Protein AF-0000000070183738 (afdb_homodimer)

Structure (mmCIF, N/CA/C/O backbone):
data_AF-0000000070183738-model_v1
#
loop_
_entity.id
_entity.type
_entity.pdbx_description
1 polymer 'Metal-dependent hydrolase'
#
loop_
_atom_site.group_PDB
_atom_site.id
_atom_site.type_symbol
_atom_site.label_atom_id
_atom_site.label_alt_id
_atom_site.label_comp_id
_atom_site.label_asym_id
_atom_site.label_entity_id
_atom_site.label_seq_id
_atom_site.pdbx_PDB_ins_code
_atom_site.Cartn_x
_atom_site.Cartn_y
_atom_site.Cartn_z
_atom_site.occupancy
_atom_site.B_iso_or_equiv
_atom_site.auth_seq_id
_atom_site.auth_comp_id
_atom_site.auth_asym_id
_atom_site.auth_atom_id
_atom_site.pdbx_PDB_model_num
ATOM 1 N N . MET A 1 1 ? -9.742 9.117 -1.213 1 68.38 1 MET A N 1
ATOM 2 C CA . MET A 1 1 ? -10.594 9.281 -2.387 1 68.38 1 MET A CA 1
ATOM 3 C C . MET A 1 1 ? -12.055 9.031 -2.039 1 68.38 1 MET A C 1
ATOM 5 O O . MET A 1 1 ? -12.359 8.328 -1.074 1 68.38 1 MET A O 1
ATOM 9 N N . TYR A 1 2 ? -12.898 9.648 -3.012 1 71.88 2 TYR A N 1
ATOM 10 C CA . TYR A 1 2 ? -14.328 9.492 -2.779 1 71.88 2 TYR A CA 1
ATOM 11 C C . TYR A 1 2 ? -14.781 8.07 -3.111 1 71.88 2 TYR A C 1
ATOM 13 O O . TYR A 1 2 ? -14.266 7.445 -4.035 1 71.88 2 TYR A O 1
ATOM 21 N N . SER A 1 3 ? -15.734 7.602 -2.408 1 74 3 SER A N 1
ATOM 22 C CA . SER A 1 3 ? -16.266 6.25 -2.545 1 74 3 SER A CA 1
ATOM 23 C C . SER A 1 3 ? -16.766 5.992 -3.965 1 74 3 SER A C 1
ATOM 25 O O . SER A 1 3 ? -16.562 4.91 -4.516 1 74 3 SER A O 1
ATOM 27 N N . LYS A 1 4 ? -17.344 6.953 -4.562 1 74.5 4 LYS A N 1
ATOM 28 C CA . LYS A 1 4 ? -17.844 6.793 -5.922 1 74.5 4 LYS A CA 1
ATOM 29 C C . LYS A 1 4 ? -16.719 6.469 -6.895 1 74.5 4 LYS A C 1
ATOM 31 O O . LYS A 1 4 ? -16.875 5.629 -7.785 1 74.5 4 LYS A O 1
ATOM 36 N N . ALA A 1 5 ? -15.734 7.156 -6.734 1 80.88 5 ALA A N 1
ATOM 37 C CA . ALA A 1 5 ? -14.578 6.91 -7.594 1 80.88 5 ALA A CA 1
ATOM 38 C C . ALA A 1 5 ? -14.016 5.508 -7.379 1 80.88 5 ALA A C 1
ATOM 40 O O . ALA A 1 5 ? -13.68 4.812 -8.336 1 80.88 5 ALA A O 1
ATOM 41 N N . HIS A 1 6 ? -14.023 5.141 -6.164 1 84 6 HIS A N 1
ATOM 42 C CA . HIS A 1 6 ? -13.586 3.781 -5.859 1 84 6 HIS A CA 1
ATOM 43 C C . HIS A 1 6 ? -14.523 2.754 -6.488 1 84 6 HIS A C 1
ATOM 45 O O . HIS A 1 6 ? -14.07 1.753 -7.043 1 84 6 HIS A O 1
ATOM 51 N N . GLY A 1 7 ? -15.82 3.023 -6.355 1 88.12 7 GLY A N 1
ATOM 52 C CA . GLY A 1 7 ? -16.781 2.129 -6.973 1 88.12 7 GLY A CA 1
ATOM 53 C C . GLY A 1 7 ? -16.625 2.031 -8.477 1 88.12 7 GLY A C 1
ATOM 54 O O . GLY A 1 7 ? -16.656 0.935 -9.039 1 88.12 7 GLY A O 1
ATOM 55 N N . ALA A 1 8 ? -16.453 3.125 -9.094 1 91.81 8 ALA A N 1
ATOM 56 C CA . ALA A 1 8 ? -16.312 3.174 -10.547 1 91.81 8 ALA A CA 1
ATOM 57 C C . ALA A 1 8 ? -15.055 2.457 -11 1 91.81 8 ALA A C 1
ATOM 59 O O . ALA A 1 8 ? -15.078 1.696 -11.969 1 91.81 8 ALA A O 1
ATOM 60 N N . ILE A 1 9 ? -13.961 2.672 -10.352 1 94.81 9 ILE A N 1
ATOM 61 C CA . ILE A 1 9 ? -12.68 2.059 -10.695 1 94.81 9 ILE A CA 1
ATOM 62 C C . ILE A 1 9 ? -12.773 0.545 -10.516 1 94.81 9 ILE A C 1
ATOM 64 O O . ILE A 1 9 ? -12.328 -0.216 -11.383 1 94.81 9 ILE A O 1
ATOM 68 N N . SER A 1 10 ? -13.359 0.123 -9.43 1 96.44 10 SER A N 1
ATOM 69 C CA . SER A 1 10 ? -13.492 -1.306 -9.164 1 96.44 10 SER A CA 1
ATOM 70 C C . SER A 1 10 ? -14.453 -1.97 -10.141 1 96.44 10 SER A C 1
ATOM 72 O O . SER A 1 10 ? -14.234 -3.113 -10.555 1 96.44 10 SER A O 1
ATOM 74 N N . PHE A 1 11 ? -15.516 -1.282 -10.477 1 96.5 11 PHE A N 1
ATOM 75 C CA . PHE A 1 11 ? -16.438 -1.785 -11.492 1 96.5 11 PHE A CA 1
ATOM 76 C C . PHE A 1 11 ? -15.711 -1.988 -12.82 1 96.5 11 PHE A C 1
ATOM 78 O O . PHE A 1 11 ? -15.789 -3.064 -13.414 1 96.5 11 PHE A O 1
ATOM 85 N N . ALA A 1 12 ? -15.039 -0.97 -13.273 1 97.94 12 ALA A N 1
ATOM 86 C CA . ALA A 1 12 ? -14.297 -1.038 -14.523 1 97.94 12 ALA A CA 1
ATOM 87 C C . ALA A 1 12 ? -13.281 -2.172 -14.5 1 97.94 12 ALA A C 1
ATOM 89 O O . ALA A 1 12 ? -13.109 -2.889 -15.492 1 97.94 12 ALA A O 1
ATOM 90 N N . LEU A 1 13 ? -12.609 -2.344 -13.398 1 98.12 13 LEU A N 1
ATOM 91 C CA . LEU A 1 13 ? -11.641 -3.426 -13.258 1 98.12 13 LEU A CA 1
ATOM 92 C C . LEU A 1 13 ? -12.32 -4.785 -13.352 1 98.12 13 LEU A C 1
ATOM 94 O O . LEU A 1 13 ? -11.812 -5.691 -14.016 1 98.12 13 LEU A O 1
ATOM 98 N N . GLY A 1 14 ? -13.469 -4.906 -12.68 1 98 14 GLY A N 1
ATOM 99 C CA . GLY A 1 14 ? -14.227 -6.145 -12.797 1 98 14 GLY A CA 1
ATOM 100 C C . GLY A 1 14 ? -14.578 -6.496 -14.227 1 98 14 GLY A C 1
ATOM 101 O O . GLY A 1 14 ? -14.406 -7.637 -14.656 1 98 14 GLY A O 1
ATOM 102 N N . VAL A 1 15 ? -15.016 -5.516 -14.914 1 98.19 15 VAL A N 1
ATOM 103 C CA . VAL A 1 15 ? -15.367 -5.699 -16.312 1 98.19 15 VAL A CA 1
ATOM 104 C C . VAL A 1 15 ? -14.133 -6.113 -17.109 1 98.19 15 VAL A C 1
ATOM 106 O O . VAL A 1 15 ? -14.195 -7.043 -17.922 1 98.19 15 VAL A O 1
ATOM 109 N N . ALA A 1 16 ? -13.047 -5.441 -16.891 1 98.31 16 ALA A N 1
ATOM 110 C CA . ALA A 1 16 ? -11.812 -5.742 -17.609 1 98.31 16 ALA A CA 1
ATOM 111 C C . ALA A 1 16 ? -11.352 -7.172 -17.328 1 98.31 16 ALA A C 1
ATOM 113 O O . ALA A 1 16 ? -10.859 -7.859 -18.219 1 98.31 16 ALA A O 1
ATOM 114 N N . LEU A 1 17 ? -11.477 -7.566 -16.109 1 98.06 17 LEU A N 1
ATOM 115 C CA . LEU A 1 17 ? -11.07 -8.914 -15.727 1 98.06 17 LEU A CA 1
ATOM 116 C C . LEU A 1 17 ? -11.938 -9.961 -16.422 1 98.06 17 LEU A C 1
ATOM 118 O O . LEU A 1 17 ? -11.43 -10.969 -16.922 1 98.06 17 LEU A O 1
ATOM 122 N N . VAL A 1 18 ? -13.219 -9.695 -16.469 1 97.94 18 VAL A N 1
ATOM 123 C CA . VAL A 1 18 ? -14.125 -10.594 -17.172 1 97.94 18 VAL A CA 1
ATOM 124 C C . VAL A 1 18 ? -13.758 -10.648 -18.656 1 97.94 18 VAL A C 1
ATOM 126 O O . VAL A 1 18 ? -13.711 -11.727 -19.25 1 97.94 18 VAL A O 1
ATOM 129 N N . ALA A 1 19 ? -13.5 -9.5 -19.219 1 97.94 19 ALA A N 1
ATOM 130 C CA . ALA A 1 19 ? -13.109 -9.43 -20.625 1 97.94 19 ALA A CA 1
ATOM 131 C C . ALA A 1 19 ? -11.82 -10.203 -20.875 1 97.94 19 ALA A C 1
ATOM 133 O O . ALA A 1 19 ? -11.625 -10.758 -21.953 1 97.94 19 ALA A O 1
ATOM 134 N N . ALA A 1 20 ? -10.977 -10.234 -19.922 1 96.94 20 ALA A N 1
ATOM 135 C CA . ALA A 1 20 ? -9.703 -10.938 -20.031 1 96.94 20 ALA A CA 1
ATOM 136 C C . ALA A 1 20 ? -9.883 -12.438 -19.781 1 96.94 20 ALA A C 1
ATOM 138 O O . ALA A 1 20 ? -8.914 -13.195 -19.797 1 96.94 20 ALA A O 1
ATOM 139 N N . GLY A 1 21 ? -11.094 -12.859 -19.406 1 96.44 21 GLY A N 1
ATOM 140 C CA . GLY A 1 21 ? -11.383 -14.281 -19.297 1 96.44 21 GLY A CA 1
ATOM 141 C C . GLY A 1 21 ? -11.414 -14.773 -17.859 1 96.44 21 GLY A C 1
ATOM 142 O O . GLY A 1 21 ? -11.523 -15.977 -17.609 1 96.44 21 GLY A O 1
ATOM 143 N N . VAL A 1 22 ? -11.25 -13.805 -16.938 1 95.12 22 VAL A N 1
ATOM 144 C CA . VAL A 1 22 ? -11.289 -14.203 -15.523 1 95.12 22 VAL A CA 1
ATOM 145 C C . VAL A 1 22 ? -12.734 -14.469 -15.109 1 95.12 22 VAL A C 1
ATOM 147 O O . VAL A 1 22 ? -13.617 -13.617 -15.305 1 95.12 22 VAL A O 1
ATOM 150 N N . THR A 1 23 ? -12.977 -15.664 -14.617 1 92.88 23 THR A N 1
ATOM 151 C CA . THR A 1 23 ? -14.305 -16 -14.125 1 92.88 23 THR A CA 1
ATOM 152 C C . THR A 1 23 ? -14.227 -16.703 -12.773 1 92.88 23 THR A C 1
ATOM 154 O O . THR A 1 23 ? -13.289 -17.453 -12.508 1 92.88 23 THR A O 1
ATOM 157 N N . VAL A 1 24 ? -15.133 -16.203 -11.867 1 92.5 24 VAL A N 1
ATOM 158 C CA . VAL A 1 24 ? -15.406 -16.797 -10.562 1 92.5 24 VAL A CA 1
ATOM 159 C C . VAL A 1 24 ? -16.891 -17.109 -10.445 1 92.5 24 VAL A C 1
ATOM 161 O O . VAL A 1 24 ? -17.719 -16.203 -10.367 1 92.5 24 VAL A O 1
ATOM 164 N N . VAL A 1 25 ? -17.344 -18.469 -10.508 1 91.25 25 VAL A N 1
ATOM 165 C CA . VAL A 1 25 ? -18.75 -18.891 -10.453 1 91.25 25 VAL A CA 1
ATOM 166 C C . VAL A 1 25 ? -19.484 -18.391 -11.695 1 91.25 25 VAL A C 1
ATOM 168 O O . VAL A 1 25 ? -19.984 -19.203 -12.484 1 91.25 25 VAL A O 1
ATOM 171 N N . HIS A 1 26 ? -19.562 -17.031 -11.875 1 94.81 26 HIS A N 1
ATOM 172 C CA . HIS A 1 26 ? -20.203 -16.344 -12.984 1 94.81 26 HIS A CA 1
ATOM 173 C C . HIS A 1 26 ? -19.531 -15 -13.266 1 94.81 26 HIS A C 1
ATOM 175 O O . HIS A 1 26 ? -19.031 -14.344 -12.344 1 94.81 26 HIS A O 1
ATOM 181 N N . PRO A 1 27 ? -19.531 -14.516 -14.539 1 95.56 27 PRO A N 1
ATOM 182 C CA . PRO A 1 27 ? -18.938 -13.219 -14.852 1 95.56 27 PRO A CA 1
ATOM 183 C C . PRO A 1 27 ? -19.547 -12.07 -14.055 1 95.56 27 PRO A C 1
ATOM 185 O O . PRO A 1 27 ? -18.844 -11.156 -13.617 1 95.56 27 PRO A O 1
ATOM 188 N N . ALA A 1 28 ? -20.812 -12.062 -13.938 1 96.75 28 ALA A N 1
ATOM 189 C CA . ALA A 1 28 ? -21.469 -11.008 -13.18 1 96.75 28 ALA A CA 1
ATOM 190 C C . ALA A 1 28 ? -21 -10.984 -11.734 1 96.75 28 ALA A C 1
ATOM 192 O O . ALA A 1 28 ? -20.969 -9.922 -11.102 1 96.75 28 ALA A O 1
ATOM 193 N N . PHE A 1 29 ? -20.688 -12.141 -11.188 1 97.81 29 PHE A N 1
ATOM 194 C CA . PHE A 1 29 ? -20.172 -12.227 -9.82 1 97.81 29 PHE A CA 1
ATOM 195 C C . PHE A 1 29 ? -18.844 -11.492 -9.688 1 97.81 29 PHE A C 1
ATOM 197 O O . PHE A 1 29 ? -18.609 -10.789 -8.703 1 97.81 29 PHE A O 1
ATOM 204 N N . VAL A 1 30 ? -17.953 -11.594 -10.656 1 98.25 30 VAL A N 1
ATOM 205 C CA . VAL A 1 30 ? -16.641 -10.953 -10.633 1 98.25 30 VAL A CA 1
ATOM 206 C C . VAL A 1 30 ? -16.812 -9.438 -10.555 1 98.25 30 VAL A C 1
ATOM 208 O O . VAL A 1 30 ? -16.188 -8.781 -9.719 1 98.25 30 VAL A O 1
ATOM 211 N N . VAL A 1 31 ? -17.672 -8.906 -11.367 1 98.25 31 VAL A N 1
ATOM 212 C CA . VAL A 1 31 ? -17.891 -7.465 -11.422 1 98.25 31 VAL A CA 1
ATOM 213 C C . VAL A 1 31 ? -18.516 -6.992 -10.109 1 98.25 31 VAL A C 1
ATOM 215 O O . VAL A 1 31 ? -18.062 -6.008 -9.516 1 98.25 31 VAL A O 1
ATOM 218 N N . GLY A 1 32 ? -19.578 -7.719 -9.695 1 98.12 32 GLY A N 1
ATOM 219 C CA . GLY A 1 32 ? -20.219 -7.359 -8.445 1 98.12 32 GLY A CA 1
ATOM 220 C C . GLY A 1 32 ? -19.281 -7.445 -7.25 1 98.12 32 GLY A C 1
ATOM 221 O O . GLY A 1 32 ? -19.266 -6.551 -6.402 1 98.12 32 GLY A O 1
ATOM 222 N N . TYR A 1 33 ? -18.531 -8.508 -7.133 1 98.06 33 TYR A N 1
ATOM 223 C CA . TYR A 1 33 ? -17.594 -8.727 -6.043 1 98.06 33 TYR A CA 1
ATOM 224 C C . TYR A 1 33 ? -16.5 -7.656 -6.031 1 98.06 33 TYR A C 1
ATOM 226 O O . TYR A 1 33 ? -16.219 -7.059 -4.988 1 98.06 33 TYR A O 1
ATOM 234 N N . ALA A 1 34 ? -15.898 -7.395 -7.164 1 98.38 34 ALA A N 1
ATOM 235 C CA . ALA A 1 34 ? -14.867 -6.359 -7.262 1 98.38 34 ALA A CA 1
ATOM 236 C C . ALA A 1 34 ? -15.414 -5.004 -6.828 1 98.38 34 ALA A C 1
ATOM 238 O O . ALA A 1 34 ? -14.766 -4.281 -6.066 1 98.38 34 ALA A O 1
ATOM 239 N N . THR A 1 35 ? -16.594 -4.68 -7.316 1 97.19 35 THR A N 1
ATOM 240 C CA . THR A 1 35 ? -17.203 -3.395 -6.992 1 97.19 35 THR A CA 1
ATOM 241 C C . THR A 1 35 ? -17.469 -3.287 -5.496 1 97.19 35 THR A C 1
ATOM 243 O O . THR A 1 35 ? -17.109 -2.291 -4.863 1 97.19 35 THR A O 1
ATOM 246 N N . ALA A 1 36 ? -18.109 -4.297 -4.953 1 96.75 36 ALA A N 1
ATOM 247 C CA . ALA A 1 36 ? -18.422 -4.297 -3.525 1 96.75 36 ALA A CA 1
ATOM 248 C C . ALA A 1 36 ? -17.156 -4.199 -2.682 1 96.75 36 ALA A C 1
ATOM 250 O O . ALA A 1 36 ? -17.078 -3.398 -1.749 1 96.75 36 ALA A O 1
ATOM 251 N N . LEU A 1 37 ? -16.203 -4.992 -2.998 1 97.38 37 LEU A N 1
ATOM 252 C CA . LEU A 1 37 ? -14.938 -5.004 -2.271 1 97.38 37 LEU A CA 1
ATOM 253 C C . LEU A 1 37 ? -14.266 -3.633 -2.318 1 97.38 37 LEU A C 1
ATOM 255 O O . LEU A 1 37 ? -13.781 -3.137 -1.3 1 97.38 37 LEU A O 1
ATOM 259 N N . GLY A 1 38 ? -14.273 -3.012 -3.494 1 95.56 38 GLY A N 1
ATOM 260 C CA . GLY A 1 38 ? -13.648 -1.711 -3.68 1 95.56 38 GLY A CA 1
ATOM 261 C C . GLY A 1 38 ? -14.297 -0.614 -2.857 1 95.56 38 GLY A C 1
ATOM 262 O O . GLY A 1 38 ? -13.656 0.383 -2.523 1 95.56 38 GLY A O 1
ATOM 263 N N . VAL A 1 39 ? -15.508 -0.794 -2.51 1 92.88 39 VAL A N 1
ATOM 264 C CA . VAL A 1 39 ? -16.219 0.215 -1.733 1 92.88 39 VAL A CA 1
ATOM 265 C C . VAL A 1 39 ? -16.203 -0.166 -0.255 1 92.88 39 VAL A C 1
ATOM 267 O O . VAL A 1 39 ? -15.953 0.677 0.607 1 92.88 39 VAL A O 1
ATOM 270 N N . LEU A 1 40 ? -16.422 -1.415 0.035 1 94.12 40 LEU A N 1
ATOM 271 C CA . LEU A 1 40 ? -16.656 -1.866 1.402 1 94.12 40 LEU A CA 1
ATOM 272 C C . LEU A 1 40 ? -15.375 -1.825 2.221 1 94.12 40 LEU A C 1
ATOM 274 O O . LEU A 1 40 ? -15.414 -1.792 3.451 1 94.12 40 LEU A O 1
ATOM 278 N N . ILE A 1 41 ? -14.25 -1.851 1.562 1 95.81 41 ILE A N 1
ATOM 279 C CA . ILE A 1 41 ? -13 -1.765 2.314 1 95.81 41 ILE A CA 1
ATOM 280 C C . ILE A 1 41 ? -12.922 -0.417 3.027 1 95.81 41 ILE A C 1
ATOM 282 O O . ILE A 1 41 ? -12.281 -0.299 4.074 1 95.81 41 ILE A O 1
ATOM 286 N N . ASP A 1 42 ? -13.586 0.555 2.58 1 93.88 42 ASP A N 1
ATOM 287 C CA . ASP A 1 42 ? -13.531 1.903 3.137 1 93.88 42 ASP A CA 1
ATOM 288 C C . ASP A 1 42 ? -14.352 2 4.422 1 93.88 42 ASP A C 1
ATOM 290 O O . ASP A 1 42 ? -14.305 3.018 5.117 1 93.88 42 ASP A O 1
ATOM 294 N N . LEU A 1 43 ? -14.984 0.956 4.77 1 93.12 43 LEU A N 1
ATOM 295 C CA . LEU A 1 43 ? -15.719 0.98 6.027 1 93.12 43 LEU A CA 1
ATOM 296 C C . LEU A 1 43 ? -14.773 1.095 7.215 1 93.12 43 LEU A C 1
ATOM 298 O O . LEU A 1 43 ? -15.188 1.457 8.32 1 93.12 43 LEU A O 1
ATOM 302 N N . ASP A 1 44 ? -13.562 0.779 7.012 1 94.19 44 ASP A N 1
ATOM 303 C CA . ASP A 1 44 ? -12.57 0.899 8.078 1 94.19 44 ASP A CA 1
ATOM 304 C C . ASP A 1 44 ? -12.383 2.357 8.492 1 94.19 44 ASP A C 1
ATOM 306 O O . ASP A 1 44 ? -11.906 2.639 9.594 1 94.19 44 ASP A O 1
ATOM 310 N N . HIS A 1 45 ? -12.727 3.211 7.629 1 93.5 45 HIS A N 1
ATOM 311 C CA . HIS A 1 45 ? -12.633 4.633 7.945 1 93.5 45 HIS A CA 1
ATOM 312 C C . HIS A 1 45 ? -13.414 4.965 9.211 1 93.5 45 HIS A C 1
ATOM 314 O O . HIS A 1 45 ? -12.938 5.734 10.055 1 93.5 45 HIS A O 1
ATOM 320 N N . PHE A 1 46 ? -14.523 4.414 9.312 1 93.81 46 PHE A N 1
ATOM 321 C CA . PHE A 1 46 ? -15.375 4.695 10.461 1 93.81 46 PHE A CA 1
ATOM 322 C C . PHE A 1 46 ? -14.742 4.168 11.75 1 93.81 46 PHE A C 1
ATOM 324 O O . PHE A 1 46 ? -14.891 4.773 12.812 1 93.81 46 PHE A O 1
ATOM 331 N N . LEU A 1 47 ? -14.086 3.08 11.664 1 95 47 LEU A N 1
ATOM 332 C CA . LEU A 1 47 ? -13.398 2.531 12.836 1 95 47 LEU A CA 1
ATOM 333 C C . LEU A 1 47 ? -12.258 3.445 13.273 1 95 47 LEU A C 1
ATOM 335 O O . LEU A 1 47 ? -12.062 3.668 14.469 1 95 47 LEU A O 1
ATOM 339 N N . TRP A 1 48 ? -11.531 3.932 12.344 1 94.38 48 TRP A N 1
ATOM 340 C CA . TRP A 1 48 ? -10.461 4.867 12.664 1 94.38 48 TRP A CA 1
ATOM 341 C C . TRP A 1 48 ? -11.023 6.148 13.273 1 94.38 48 TRP A C 1
ATOM 343 O O . TRP A 1 48 ? -10.477 6.684 14.234 1 94.38 48 TRP A O 1
ATOM 353 N N . ALA A 1 49 ? -12.086 6.637 12.672 1 93.88 49 ALA A N 1
ATOM 354 C CA . ALA A 1 49 ? -12.703 7.848 13.195 1 93.88 49 ALA A CA 1
ATOM 355 C C . ALA A 1 49 ? -13.133 7.652 14.648 1 93.88 49 ALA A C 1
ATOM 357 O O . ALA A 1 49 ? -12.898 8.523 15.492 1 93.88 49 ALA A O 1
ATOM 358 N N . ARG A 1 50 ? -13.773 6.547 14.938 1 95.25 50 ARG A N 1
ATOM 359 C CA . ARG A 1 50 ? -14.164 6.223 16.297 1 95.25 50 ARG A CA 1
ATOM 360 C C . ARG A 1 50 ? -12.953 6.176 17.219 1 95.25 50 ARG A C 1
ATOM 362 O O . ARG A 1 50 ? -12.992 6.699 18.344 1 95.25 50 ARG A O 1
ATOM 369 N N . TYR A 1 51 ? -11.992 5.559 16.781 1 94.5 51 TYR A N 1
ATOM 370 C CA . TYR A 1 51 ? -10.766 5.414 17.562 1 94.5 51 TYR A CA 1
ATOM 371 C C . TYR A 1 51 ? -10.156 6.773 17.891 1 94.5 51 TYR A C 1
ATOM 373 O O . TYR A 1 51 ? -9.727 7.023 19.016 1 94.5 51 TYR A O 1
ATOM 381 N N . ASN A 1 52 ? -10.172 7.66 16.969 1 93.88 52 ASN A N 1
ATOM 382 C CA . ASN A 1 52 ? -9.5 8.953 17.109 1 93.88 52 ASN A CA 1
ATOM 383 C C . ASN A 1 52 ? -10.359 9.945 17.891 1 93.88 52 ASN A C 1
ATOM 385 O O . ASN A 1 52 ? -9.828 10.82 18.578 1 93.88 52 ASN A O 1
ATOM 389 N N . THR A 1 53 ? -11.625 9.828 17.766 1 93.38 53 THR A N 1
ATOM 390 C CA . THR A 1 53 ? -12.477 10.875 18.328 1 93.38 53 THR A CA 1
ATOM 391 C C . THR A 1 53 ? -13.18 10.375 19.594 1 93.38 53 THR A C 1
ATOM 393 O O . THR A 1 53 ? -13.703 11.172 20.375 1 93.38 53 THR A O 1
ATOM 396 N N . GLY A 1 54 ? -13.32 9.117 19.703 1 94.44 54 GLY A N 1
ATOM 397 C CA . GLY A 1 54 ? -14 8.547 20.844 1 94.44 54 GLY A CA 1
ATOM 398 C C . GLY A 1 54 ? -15.492 8.367 20.641 1 94.44 54 GLY A C 1
ATOM 399 O O . GLY A 1 54 ? -16.203 7.977 21.562 1 94.44 54 GLY A O 1
ATOM 400 N N . ASP A 1 55 ? -15.93 8.797 19.422 1 93.56 55 ASP A N 1
ATOM 401 C CA . ASP A 1 55 ? -17.375 8.648 19.219 1 93.56 55 ASP A CA 1
ATOM 402 C C . ASP A 1 55 ? -17.688 8.203 17.797 1 93.56 55 ASP A C 1
ATOM 404 O O . ASP A 1 55 ? -16.781 8.133 16.953 1 93.56 55 ASP A O 1
ATOM 408 N N . TRP A 1 56 ? -18.969 7.805 17.594 1 94.25 56 TRP A N 1
ATOM 409 C CA . TRP A 1 56 ? -19.438 7.266 16.312 1 94.25 56 TRP A CA 1
ATOM 410 C C . TRP A 1 56 ? -20.141 8.336 15.492 1 94.25 56 TRP A C 1
ATOM 412 O O . TRP A 1 56 ? -21.062 8.039 14.727 1 94.25 56 TRP A O 1
ATOM 422 N N . ALA A 1 57 ? -19.812 9.586 15.594 1 92.19 57 ALA A N 1
ATOM 423 C CA . ALA A 1 57 ? -20.516 10.695 14.945 1 92.19 57 ALA A CA 1
ATOM 424 C C . ALA A 1 57 ? -20.469 10.555 13.43 1 92.19 57 ALA A C 1
ATOM 426 O O . ALA A 1 57 ? -21.484 10.766 12.75 1 92.19 57 ALA A O 1
ATOM 427 N N . ALA A 1 58 ? -19.375 10.203 12.883 1 90.62 58 ALA A N 1
ATOM 428 C CA . ALA A 1 58 ? -19.25 10.039 11.438 1 90.62 58 ALA A CA 1
ATOM 429 C C . ALA A 1 58 ? -20.188 8.969 10.914 1 90.62 58 ALA A C 1
ATOM 431 O O . ALA A 1 58 ? -20.891 9.18 9.914 1 90.62 58 ALA A O 1
ATOM 432 N N . LEU A 1 59 ? -20.172 7.82 11.555 1 91.44 59 LEU A N 1
ATOM 433 C CA . LEU A 1 59 ? -21.047 6.73 11.141 1 91.44 59 LEU A CA 1
ATOM 434 C C . LEU A 1 59 ? -22.516 7.129 11.266 1 91.44 59 LEU A C 1
ATOM 436 O O . LEU A 1 59 ? -23.328 6.855 10.375 1 91.44 59 LEU A O 1
ATOM 440 N N . ARG A 1 60 ? -22.797 7.719 12.352 1 92.94 60 ARG A N 1
ATOM 441 C CA . ARG A 1 60 ? -24.172 8.172 12.562 1 92.94 60 ARG A CA 1
ATOM 442 C C . ARG A 1 60 ? -24.594 9.156 11.469 1 92.94 60 ARG A C 1
ATOM 444 O O . ARG A 1 60 ? -25.719 9.078 10.953 1 92.94 60 ARG A O 1
ATOM 451 N N . TYR A 1 61 ? -23.766 9.984 11.172 1 90.81 61 TYR A N 1
ATOM 452 C CA . TYR A 1 61 ? -24.047 10.969 10.125 1 90.81 61 TYR A CA 1
ATOM 453 C C . TYR A 1 61 ? -24.375 10.281 8.805 1 90.81 61 TYR A C 1
ATOM 455 O O . TYR A 1 61 ? -25.359 10.625 8.148 1 90.81 61 TYR A O 1
ATOM 463 N N . VAL A 1 62 ? -23.609 9.32 8.391 1 89.88 62 VAL A N 1
ATOM 464 C CA . VAL A 1 62 ? -23.781 8.648 7.105 1 89.88 62 VAL A CA 1
ATOM 465 C C . VAL A 1 62 ? -25.062 7.805 7.137 1 89.88 62 VAL A C 1
ATOM 467 O O . VAL A 1 62 ? -25.766 7.699 6.133 1 89.88 62 VAL A O 1
ATOM 470 N N . LEU A 1 63 ? -25.328 7.242 8.266 1 91.81 63 LEU A N 1
ATOM 471 C CA . LEU A 1 63 ? -26.547 6.441 8.383 1 91.81 63 LEU A CA 1
ATOM 472 C C . LEU A 1 63 ? -27.797 7.316 8.25 1 91.81 63 LEU A C 1
ATOM 474 O O . LEU A 1 63 ? -28.812 6.871 7.734 1 91.81 63 LEU A O 1
ATOM 478 N N . THR A 1 64 ? -27.688 8.57 8.703 1 91.94 64 THR A N 1
ATOM 479 C CA . THR A 1 64 ? -28.812 9.5 8.625 1 91.94 64 THR A CA 1
ATOM 480 C C . THR A 1 64 ? -28.828 10.211 7.277 1 91.94 64 THR A C 1
ATOM 482 O O . THR A 1 64 ? -29.875 10.68 6.824 1 91.94 64 THR A O 1
ATOM 485 N N . ASN A 1 65 ? -27.75 10.281 6.68 1 89.44 65 ASN A N 1
ATOM 486 C CA . ASN A 1 65 ? -27.578 10.93 5.383 1 89.44 65 ASN A CA 1
ATOM 487 C C . ASN A 1 65 ? -26.75 10.07 4.434 1 89.44 65 ASN A C 1
ATOM 489 O O . ASN A 1 65 ? -25.641 10.453 4.043 1 89.44 65 ASN A O 1
ATOM 493 N N . PRO A 1 66 ? -27.25 8.992 3.928 1 84.19 66 PRO A N 1
ATOM 49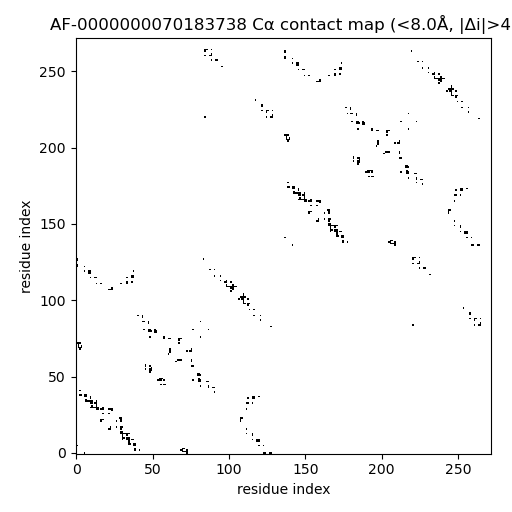4 C CA . PRO A 1 66 ? -26.453 8 3.195 1 84.19 66 PRO A CA 1
ATOM 495 C C . PRO A 1 66 ? -25.891 8.547 1.891 1 84.19 66 PRO A C 1
ATOM 497 O O . PRO A 1 66 ? -24.859 8.062 1.408 1 84.19 66 PRO A O 1
ATOM 500 N N . ILE A 1 67 ? -26.469 9.57 1.319 1 82.94 67 ILE A N 1
ATOM 501 C CA . ILE A 1 67 ? -25.984 10.148 0.071 1 82.94 67 ILE A CA 1
ATOM 502 C C . ILE A 1 67 ? -24.625 10.797 0.296 1 82.94 67 ILE A C 1
ATOM 504 O O . ILE A 1 67 ? -23.828 10.93 -0.638 1 82.94 67 ILE A O 1
ATOM 508 N N . ALA A 1 68 ? -24.328 11.148 1.468 1 81.69 68 ALA A N 1
ATOM 509 C CA . ALA A 1 68 ? -23.047 11.766 1.808 1 81.69 68 ALA A CA 1
ATOM 510 C C . ALA A 1 68 ? -21.891 10.82 1.503 1 81.69 68 ALA A C 1
ATOM 512 O O . ALA A 1 68 ? -20.781 11.266 1.169 1 81.69 68 ALA A O 1
ATOM 513 N N . ALA A 1 69 ? -22.141 9.586 1.62 1 78.75 69 ALA A N 1
ATOM 514 C CA . ALA A 1 69 ? -21.094 8.594 1.402 1 7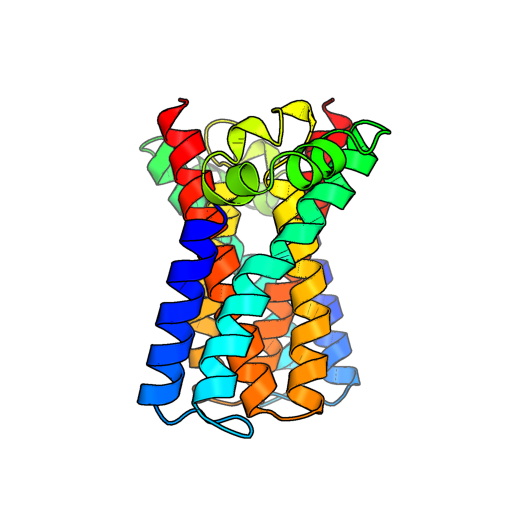8.75 69 ALA A CA 1
ATOM 515 C C . ALA A 1 69 ? -20.625 8.594 -0.048 1 78.75 69 ALA A C 1
ATOM 517 O O . ALA A 1 69 ? -19.5 8.203 -0.342 1 78.75 69 ALA A O 1
ATOM 518 N N . VAL A 1 70 ? -21.438 9.078 -0.91 1 77 70 VAL A N 1
ATOM 519 C CA . VAL A 1 70 ? -21.094 9.016 -2.326 1 77 70 VAL A CA 1
ATOM 520 C C . VAL A 1 70 ? -20.781 10.414 -2.846 1 77 70 VAL A C 1
ATOM 522 O O . VAL A 1 70 ? -20.203 10.57 -3.924 1 77 70 VAL A O 1
ATOM 525 N N . THR A 1 71 ? -21.109 11.453 -2.158 1 69.94 71 THR A N 1
ATOM 526 C CA . THR A 1 71 ? -21 12.789 -2.738 1 69.94 71 THR A CA 1
ATOM 527 C C . THR A 1 71 ? -19.953 13.617 -2.004 1 69.94 71 THR A C 1
ATOM 529 O O . THR A 1 71 ? -19.297 14.477 -2.602 1 69.94 71 THR A O 1
ATOM 532 N N . HIS A 1 72 ? -19.859 13.461 -0.78 1 62.69 72 HIS A N 1
ATOM 533 C CA . HIS A 1 72 ? -19.062 14.406 -0.009 1 62.69 72 HIS A CA 1
ATOM 534 C C . HIS A 1 72 ? -18.312 13.703 1.126 1 62.69 72 HIS A C 1
ATOM 536 O O . HIS A 1 72 ? -18.688 13.844 2.293 1 62.69 72 HIS A O 1
ATOM 542 N N . GLN A 1 73 ? -17.188 13.18 0.848 1 63.16 73 GLN A N 1
ATOM 543 C CA . GLN A 1 73 ? -16.5 12.484 1.93 1 63.16 73 GLN A CA 1
ATOM 544 C C . GLN A 1 73 ? -15.875 13.477 2.914 1 63.16 73 GLN A C 1
ATOM 546 O O . GLN A 1 73 ? -15.75 13.18 4.105 1 63.16 73 GLN A O 1
ATOM 551 N N . ASP A 1 74 ? -15.602 14.648 2.4 1 68.44 74 ASP A N 1
ATOM 552 C CA . ASP A 1 74 ? -15.008 15.664 3.264 1 68.44 74 ASP A CA 1
ATOM 553 C C . ASP A 1 74 ? -16 16.125 4.332 1 68.44 74 ASP A C 1
ATOM 555 O O . ASP A 1 74 ? -15.602 16.641 5.371 1 68.44 74 ASP A O 1
ATOM 5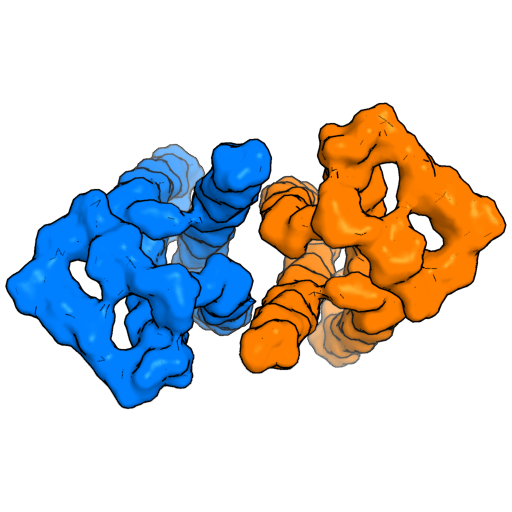59 N N . SER A 1 75 ? -17.219 15.789 4.008 1 68.5 75 SER A N 1
ATOM 560 C CA . SER A 1 75 ? -18.234 16.172 4.984 1 68.5 75 SER A CA 1
ATOM 561 C C . SER A 1 75 ? -18.406 15.094 6.055 1 68.5 75 SER A C 1
ATOM 563 O O . SER A 1 75 ? -18.984 15.352 7.113 1 68.5 75 SER A O 1
ATOM 565 N N . ILE A 1 76 ? -17.891 14.055 5.809 1 78.31 76 ILE A N 1
ATOM 566 C CA . ILE A 1 76 ? -18.047 12.938 6.73 1 78.31 76 ILE A CA 1
ATOM 567 C C . ILE A 1 76 ? -16.922 12.945 7.762 1 78.31 76 ILE A C 1
ATOM 569 O O . ILE A 1 76 ? -17.172 12.781 8.961 1 78.31 76 ILE A O 1
ATOM 573 N N . PHE A 1 77 ? -15.773 13.25 7.242 1 81.31 77 PHE A N 1
ATOM 574 C CA . PHE A 1 77 ? -14.602 13.172 8.102 1 81.31 77 PHE A CA 1
ATOM 575 C C . PHE A 1 77 ? -13.891 14.516 8.18 1 81.31 77 PHE A C 1
ATOM 577 O O . PHE A 1 77 ? -13.523 15.094 7.156 1 81.31 77 PHE A O 1
ATOM 584 N N . ARG A 1 78 ? -13.727 15.023 9.367 1 76.38 78 ARG A N 1
ATOM 585 C CA . ARG A 1 78 ? -12.883 16.203 9.594 1 76.38 78 ARG A CA 1
ATOM 586 C C . ARG A 1 78 ? -11.406 15.812 9.602 1 76.38 78 ARG A C 1
ATOM 588 O O . ARG A 1 78 ? -11.062 14.633 9.641 1 76.38 78 ARG A O 1
ATOM 595 N N . GLU A 1 79 ? -10.555 16.781 9.523 1 70.19 79 GLU A N 1
ATOM 596 C CA . GLU A 1 79 ? -9.109 16.578 9.414 1 70.19 79 GLU A CA 1
ATOM 597 C C . GLU A 1 79 ? -8.586 15.719 10.555 1 70.19 79 GLU A C 1
ATOM 599 O O . GLU A 1 79 ? -7.75 14.836 10.336 1 70.19 79 GLU A O 1
ATOM 604 N N . ASP A 1 80 ? -9.211 15.836 11.68 1 76 80 ASP A N 1
ATOM 605 C CA . ASP A 1 80 ? -8.695 15.125 12.852 1 76 80 ASP A CA 1
ATOM 606 C C . ASP A 1 80 ? -9.352 13.758 13 1 76 80 ASP A C 1
ATOM 608 O O . ASP A 1 80 ? -8.914 12.938 13.812 1 76 80 ASP A O 1
ATOM 612 N N . ASP A 1 81 ? -10.242 13.5 12.164 1 84.38 81 ASP A N 1
ATOM 613 C CA . ASP A 1 81 ? -11.008 12.266 12.328 1 84.38 81 ASP A CA 1
ATOM 614 C C . ASP A 1 81 ? -10.273 11.078 11.719 1 84.38 81 ASP A C 1
ATOM 616 O O . ASP A 1 81 ? -10.367 9.953 12.227 1 84.38 81 ASP A O 1
ATOM 620 N N . LEU A 1 82 ? -9.578 11.383 10.633 1 88.75 82 LEU A N 1
ATOM 621 C CA . LEU A 1 82 ? -9.031 10.281 9.836 1 88.75 82 LEU A CA 1
ATOM 622 C C . LEU A 1 82 ? -7.781 10.727 9.086 1 88.75 82 LEU A C 1
ATOM 624 O O . LEU A 1 82 ? -7.816 11.695 8.328 1 88.75 82 LEU A O 1
ATOM 628 N N . GLU A 1 83 ? -6.711 10.031 9.344 1 91.25 83 GLU A N 1
ATOM 629 C CA . GLU A 1 83 ? -5.465 10.328 8.641 1 91.25 83 GLU A CA 1
ATOM 630 C C . GLU A 1 83 ? -5.293 9.43 7.414 1 91.25 83 GLU A C 1
ATOM 632 O O . GLU A 1 83 ? -5.691 8.266 7.43 1 91.25 83 GLU A O 1
ATOM 637 N N . HIS A 1 84 ? -4.676 10.047 6.379 1 93.38 84 HIS A N 1
ATOM 638 C CA . HIS A 1 84 ? -4.402 9.289 5.164 1 93.38 84 HIS A CA 1
ATOM 639 C C . HIS A 1 84 ? -3.635 8.008 5.473 1 93.38 84 HIS A C 1
ATOM 641 O O . HIS A 1 84 ? -3.996 6.934 4.992 1 93.38 84 HIS A O 1
ATOM 647 N N . LEU A 1 85 ? -2.66 8.117 6.266 1 95.31 85 LEU A N 1
ATOM 648 C CA . LEU A 1 85 ? -1.774 6.992 6.555 1 95.31 85 LEU A CA 1
ATOM 649 C C . LEU A 1 85 ? -2.5 5.922 7.363 1 95.31 85 LEU A C 1
ATOM 651 O O . LEU A 1 85 ? -2.211 4.73 7.227 1 95.31 85 LEU A O 1
ATOM 655 N N . GLU A 1 86 ? -3.406 6.332 8.156 1 95.75 86 GLU A N 1
ATOM 656 C CA . GLU A 1 86 ? -4.176 5.375 8.953 1 95.75 86 GLU A CA 1
ATOM 657 C C . GLU A 1 86 ? -5.051 4.5 8.055 1 95.75 86 GLU A C 1
ATOM 659 O O . GLU A 1 86 ? -5.043 3.273 8.188 1 95.75 86 GLU A O 1
ATOM 664 N N . ARG A 1 87 ? -5.75 5.098 7.238 1 94.88 87 ARG A N 1
ATOM 665 C CA . ARG A 1 87 ? -6.598 4.293 6.363 1 94.88 87 ARG A CA 1
ATOM 666 C C . ARG A 1 87 ? -5.762 3.402 5.453 1 94.88 87 ARG A C 1
ATOM 668 O O . ARG A 1 87 ? -6.145 2.268 5.164 1 94.88 87 ARG A O 1
ATOM 675 N N . LEU A 1 88 ? -4.645 3.908 4.949 1 97.38 88 LEU A N 1
ATOM 676 C CA . LEU A 1 88 ? -3.764 3.082 4.133 1 97.38 88 LEU A CA 1
ATOM 677 C C . LEU A 1 88 ? -3.254 1.885 4.926 1 97.38 88 LEU A C 1
ATOM 679 O O . LEU A 1 88 ? -3.166 0.774 4.398 1 97.38 88 LEU A O 1
ATOM 683 N N . LEU A 1 89 ? -2.916 2.086 6.148 1 97.88 89 LEU A N 1
ATOM 684 C CA . LEU A 1 89 ? -2.436 1 6.996 1 97.88 89 LEU A CA 1
ATOM 685 C C . LEU A 1 89 ? -3.477 -0.112 7.098 1 97.88 89 LEU A C 1
ATOM 687 O O . LEU A 1 89 ? -3.164 -1.282 6.867 1 97.88 89 LEU A O 1
ATOM 691 N N . SER A 1 90 ? -4.68 0.227 7.473 1 97.69 90 SER A N 1
ATOM 692 C CA . SER A 1 90 ? -5.695 -0.81 7.609 1 97.69 90 SER A CA 1
ATOM 693 C C . SER A 1 90 ? -5.988 -1.476 6.27 1 97.69 90 SER A C 1
ATOM 695 O O . SER A 1 90 ? -6.23 -2.684 6.211 1 97.69 90 SER A O 1
ATOM 697 N N . HIS A 1 91 ? -6.016 -0.691 5.164 1 98.19 91 HIS A N 1
ATOM 698 C CA . HIS A 1 91 ? -6.176 -1.308 3.85 1 98.19 91 HIS A CA 1
ATOM 699 C C . HIS A 1 91 ? -5.109 -2.371 3.607 1 98.19 91 HIS A C 1
ATOM 701 O O . HIS A 1 91 ? -5.418 -3.475 3.154 1 98.19 91 HIS A O 1
ATOM 707 N N . VAL A 1 92 ? -3.895 -2.066 3.854 1 98.5 92 VAL A N 1
ATOM 708 C CA . VAL A 1 92 ? -2.783 -2.98 3.609 1 98.5 92 VAL A CA 1
ATOM 709 C C . VAL A 1 92 ? -2.9 -4.191 4.531 1 98.5 92 VAL A C 1
ATOM 711 O O . VAL A 1 92 ? -2.678 -5.328 4.102 1 98.5 92 VAL A O 1
ATOM 714 N N . VAL A 1 93 ? -3.213 -4.004 5.77 1 98.44 93 VAL A N 1
ATOM 715 C CA . VAL A 1 93 ? -3.404 -5.113 6.695 1 98.44 93 VAL A CA 1
ATOM 716 C C . VAL A 1 93 ? -4.535 -6.016 6.199 1 98.44 93 VAL A C 1
ATOM 718 O O . VAL A 1 93 ? -4.383 -7.238 6.141 1 98.44 93 VAL A O 1
ATOM 721 N N . ILE A 1 94 ? -5.609 -5.449 5.848 1 98.31 94 ILE A N 1
ATOM 722 C CA . ILE A 1 94 ? -6.758 -6.199 5.352 1 98.31 94 ILE A CA 1
ATOM 723 C C . ILE A 1 94 ? -6.367 -6.973 4.094 1 98.31 94 ILE A C 1
ATOM 725 O O . ILE A 1 94 ? -6.695 -8.156 3.957 1 98.31 94 ILE A O 1
ATOM 729 N N . ALA A 1 95 ? -5.734 -6.324 3.168 1 98.25 95 ALA A N 1
ATOM 730 C CA . ALA A 1 95 ? -5.293 -6.988 1.942 1 98.25 95 ALA A CA 1
ATOM 731 C C . ALA A 1 95 ? -4.418 -8.195 2.256 1 98.25 95 ALA A C 1
ATOM 733 O O . ALA A 1 95 ? -4.555 -9.25 1.629 1 98.25 95 ALA A O 1
ATOM 734 N N . GLY A 1 96 ? -3.492 -8.086 3.188 1 98.19 96 GLY A N 1
ATOM 735 C CA . GLY A 1 96 ? -2.588 -9.164 3.547 1 98.19 96 GLY A CA 1
ATOM 736 C C . GLY A 1 96 ? -3.303 -10.391 4.086 1 98.19 96 GLY A C 1
ATOM 737 O O . GLY A 1 96 ? -2.77 -11.5 4.031 1 98.19 96 GLY A O 1
ATOM 738 N N . VAL A 1 97 ? -4.461 -10.227 4.574 1 98.25 97 VAL A N 1
ATOM 739 C CA . VAL A 1 97 ? -5.234 -11.328 5.145 1 98.25 97 VAL A CA 1
ATOM 740 C C . VAL A 1 97 ? -6.223 -11.852 4.109 1 98.25 97 VAL A C 1
ATOM 742 O O . VAL A 1 97 ? -6.277 -13.062 3.85 1 98.25 97 VAL A O 1
ATOM 745 N N . VAL A 1 98 ? -6.918 -11 3.469 1 98.56 98 VAL A N 1
ATOM 746 C CA . VAL A 1 98 ? -8.047 -11.383 2.631 1 98.56 98 VAL A CA 1
ATOM 747 C C . VAL A 1 98 ? -7.543 -11.984 1.323 1 98.56 98 VAL A C 1
ATOM 749 O O . VAL A 1 98 ? -8.156 -12.906 0.779 1 98.56 98 VAL A O 1
ATOM 752 N N . ILE A 1 99 ? -6.461 -11.5 0.773 1 98.31 99 ILE A N 1
ATOM 753 C CA . ILE A 1 99 ? -5.945 -12 -0.495 1 98.31 99 ILE A CA 1
ATOM 754 C C . ILE A 1 99 ? -5.516 -13.461 -0.336 1 98.31 99 ILE A C 1
ATOM 756 O O . ILE A 1 99 ? -5.957 -14.328 -1.091 1 98.31 99 ILE A O 1
ATOM 760 N N . PRO A 1 100 ? -4.672 -13.781 0.65 1 97.56 100 PRO A N 1
ATOM 761 C CA . PRO A 1 100 ? -4.316 -15.195 0.779 1 97.56 100 PRO A CA 1
ATOM 762 C C . PRO A 1 100 ? -5.52 -16.078 1.108 1 97.56 100 PRO A C 1
ATOM 764 O O . PRO A 1 100 ? -5.598 -17.219 0.652 1 97.56 100 PRO A O 1
ATOM 767 N N . LEU A 1 101 ? -6.449 -15.578 1.915 1 98.12 101 LEU A N 1
ATOM 768 C CA . LEU A 1 101 ? -7.633 -16.359 2.258 1 98.12 101 LEU A CA 1
ATOM 769 C C . LEU A 1 101 ? -8.469 -16.656 1.016 1 98.12 101 LEU A C 1
ATOM 771 O O . LEU A 1 101 ? -8.883 -17.797 0.797 1 98.12 101 LEU A O 1
ATOM 775 N N . THR A 1 102 ? -8.688 -15.672 0.203 1 98.31 102 THR A N 1
ATOM 776 C CA . THR A 1 102 ? -9.492 -15.875 -0.995 1 98.31 102 THR A CA 1
ATOM 777 C C . THR A 1 102 ? -8.734 -16.703 -2.029 1 98.31 102 THR A C 1
ATOM 779 O O . THR A 1 102 ? -9.336 -17.469 -2.775 1 98.31 102 THR A O 1
ATOM 782 N N . TRP A 1 103 ? -7.438 -16.516 -2.123 1 96.5 103 TRP A N 1
ATOM 783 C CA . TRP A 1 103 ? -6.625 -17.328 -3.012 1 96.5 103 TRP A CA 1
ATOM 784 C C . TRP A 1 103 ? -6.723 -18.812 -2.629 1 96.5 103 TRP A C 1
ATOM 786 O O . TRP A 1 103 ? -6.789 -19.672 -3.498 1 96.5 103 TRP A O 1
ATOM 796 N N . TRP A 1 104 ? -6.777 -19.016 -1.266 1 96.44 104 TRP A N 1
ATOM 797 C CA . TRP A 1 104 ? -6.898 -20.375 -0.757 1 96.44 104 TRP A CA 1
ATOM 798 C C . TRP A 1 104 ? -8.242 -20.984 -1.14 1 96.44 104 TRP A C 1
ATOM 800 O O . TRP A 1 104 ? -8.328 -22.172 -1.487 1 96.44 104 TRP A O 1
ATOM 810 N N . VAL A 1 105 ? -9.281 -20.312 -1.183 1 97.31 105 VAL A N 1
ATOM 811 C CA . VAL A 1 105 ? -10.617 -20.766 -1.556 1 97.31 105 VAL A CA 1
ATOM 812 C C . VAL A 1 105 ? -10.672 -21.031 -3.059 1 97.31 105 VAL A C 1
ATOM 814 O O . VAL A 1 105 ? -11.109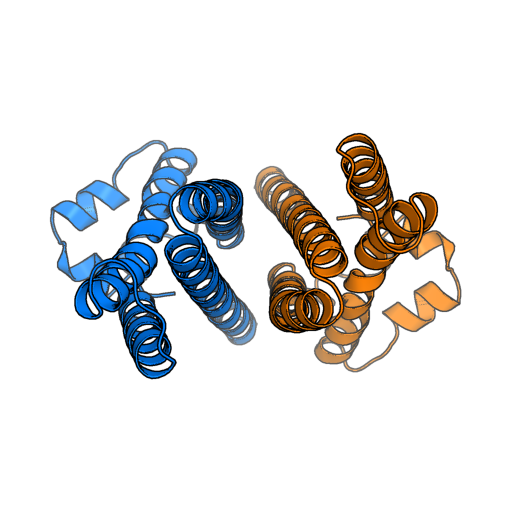 -22.109 -3.492 1 97.31 105 VAL A O 1
ATOM 817 N N . GLU A 1 106 ? -10.258 -20.172 -3.852 1 97.44 106 GLU A N 1
ATOM 818 C CA . GLU A 1 106 ? -10.234 -20.219 -5.312 1 97.44 106 GLU A CA 1
ATOM 819 C C . GLU A 1 106 ? -9.219 -19.234 -5.883 1 97.44 106 GLU A C 1
ATOM 821 O O . GLU A 1 106 ? -9.375 -18.016 -5.719 1 97.44 106 GLU A O 1
ATOM 826 N N . PRO A 1 107 ? -8.242 -19.656 -6.598 1 95.5 107 PRO A N 1
ATOM 827 C CA . PRO A 1 107 ? -7.172 -18.766 -7.066 1 95.5 107 PRO A CA 1
ATOM 828 C C . PRO A 1 107 ? -7.691 -17.594 -7.883 1 95.5 107 PRO A C 1
ATOM 830 O O . PRO A 1 107 ? -7.16 -16.484 -7.781 1 95.5 107 PRO A O 1
ATOM 833 N N . SER A 1 108 ? -8.695 -17.828 -8.672 1 96.69 108 SER A N 1
ATOM 834 C CA . SER A 1 108 ? -9.25 -16.719 -9.453 1 96.69 108 SER A CA 1
ATOM 835 C C . SER A 1 108 ? -9.859 -15.664 -8.547 1 96.69 108 SER A C 1
ATOM 837 O O . SER A 1 108 ? -9.789 -14.469 -8.836 1 96.69 108 SER A O 1
ATOM 839 N N . LEU A 1 109 ? -10.484 -16.094 -7.449 1 97.94 109 LEU A N 1
ATOM 840 C CA . LEU A 1 109 ? -11.039 -15.156 -6.473 1 97.94 109 LEU A CA 1
ATOM 841 C C . LEU A 1 109 ? -9.938 -14.344 -5.812 1 97.94 109 LEU A C 1
ATOM 843 O O . LEU A 1 109 ? -10.094 -13.141 -5.586 1 97.94 109 LEU A O 1
ATOM 847 N N . GLY A 1 110 ? -8.852 -15.039 -5.504 1 98 110 GLY A N 1
ATOM 848 C CA . GLY A 1 110 ? -7.688 -14.344 -4.973 1 98 110 GLY A CA 1
ATOM 849 C C . GLY A 1 110 ? -7.129 -13.30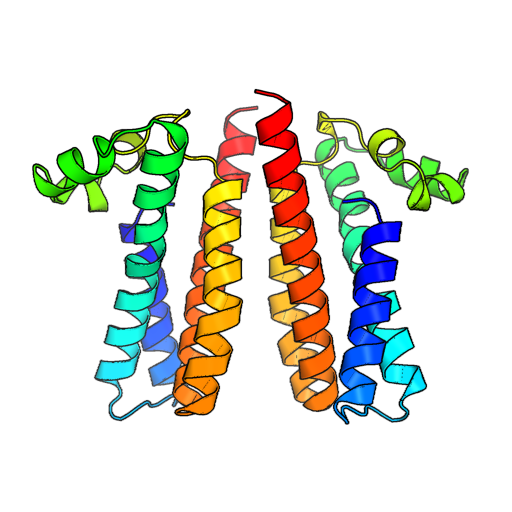5 -5.926 1 98 110 GLY A C 1
ATOM 850 O O . GLY A 1 110 ? -6.75 -12.211 -5.5 1 98 110 GLY A O 1
ATOM 851 N N . LEU A 1 111 ? -7.07 -13.625 -7.164 1 97.25 111 LEU A N 1
ATOM 852 C CA . LEU A 1 111 ? -6.594 -12.695 -8.188 1 97.25 111 LEU A CA 1
ATOM 853 C C . LEU A 1 111 ? -7.484 -11.461 -8.258 1 97.25 111 LEU A C 1
ATOM 855 O O . LEU A 1 111 ? -6.988 -10.328 -8.273 1 97.25 111 LEU A O 1
ATOM 859 N N . VAL A 1 112 ? -8.773 -11.664 -8.281 1 98.38 112 VAL A N 1
ATOM 860 C CA . VAL A 1 112 ? -9.727 -10.555 -8.336 1 98.38 112 VAL A CA 1
ATOM 861 C C . VAL A 1 112 ? -9.586 -9.695 -7.078 1 98.38 112 VAL A C 1
ATOM 863 O O . VAL A 1 112 ? -9.562 -8.469 -7.16 1 98.38 112 VAL A O 1
ATOM 866 N N . THR A 1 113 ? -9.492 -10.375 -5.949 1 98.62 113 THR A N 1
ATOM 867 C CA . THR A 1 113 ? -9.328 -9.672 -4.684 1 98.62 113 THR A CA 1
ATOM 868 C C . THR A 1 113 ? -8.055 -8.828 -4.691 1 98.62 113 THR A C 1
ATOM 870 O O . THR A 1 113 ? -8.086 -7.641 -4.371 1 98.62 113 THR A O 1
ATOM 873 N N . GLY A 1 114 ? -6.988 -9.445 -5.105 1 98.44 114 GLY A N 1
ATOM 874 C CA . GLY A 1 114 ? -5.699 -8.766 -5.109 1 98.44 114 GLY A CA 1
ATOM 875 C C . GLY A 1 114 ? -5.656 -7.57 -6.035 1 98.44 114 GLY A C 1
ATOM 876 O O . GLY A 1 114 ? -5.203 -6.492 -5.645 1 98.44 114 GLY A O 1
ATOM 877 N N . LEU A 1 115 ? -6.148 -7.703 -7.207 1 98.31 115 LEU A N 1
ATOM 878 C CA . LEU A 1 115 ? -6.117 -6.613 -8.18 1 98.31 115 LEU A CA 1
ATOM 879 C C . LEU A 1 115 ? -7.074 -5.5 -7.777 1 98.31 115 LEU A C 1
ATOM 881 O O . LEU A 1 115 ? -6.785 -4.32 -7.992 1 98.31 115 LEU A O 1
ATOM 885 N N . THR A 1 116 ? -8.18 -5.84 -7.23 1 98.44 116 THR A N 1
ATOM 886 C CA . THR A 1 116 ? -9.133 -4.84 -6.777 1 98.44 116 THR A CA 1
ATOM 887 C C . THR A 1 116 ? -8.547 -4 -5.648 1 98.44 116 THR A C 1
ATOM 889 O O . THR A 1 116 ? -8.602 -2.77 -5.688 1 98.44 116 THR A O 1
ATOM 892 N N . LEU A 1 117 ? -8.016 -4.684 -4.715 1 98.44 117 LEU A N 1
ATOM 893 C CA . LEU A 1 117 ? -7.461 -3.963 -3.574 1 98.44 117 LEU A CA 1
ATOM 894 C C . LEU A 1 117 ? -6.219 -3.176 -3.979 1 98.44 117 LEU A C 1
ATOM 896 O O . LEU A 1 117 ? -5.977 -2.08 -3.465 1 98.44 117 LEU A O 1
ATOM 900 N N . TYR A 1 118 ? -5.453 -3.67 -4.891 1 98.31 118 TYR A N 1
ATOM 901 C CA . TYR A 1 118 ? -4.309 -2.943 -5.426 1 98.31 118 TYR A CA 1
ATOM 902 C C . TYR A 1 118 ? -4.75 -1.652 -6.105 1 98.31 118 TYR A C 1
ATOM 904 O O . TYR A 1 118 ? -4.211 -0.58 -5.824 1 98.31 118 TYR A O 1
ATOM 912 N N . ALA A 1 119 ? -5.715 -1.775 -6.965 1 97.81 119 ALA A N 1
ATOM 913 C CA . ALA A 1 119 ? -6.227 -0.603 -7.668 1 97.81 119 ALA A CA 1
ATOM 914 C C . ALA A 1 119 ? -6.789 0.423 -6.684 1 97.81 119 ALA A C 1
ATOM 916 O O . ALA A 1 119 ? -6.594 1.628 -6.859 1 97.81 119 ALA A O 1
ATOM 917 N N . HIS A 1 120 ? -7.469 -0.044 -5.73 1 96.62 120 HIS A N 1
ATOM 918 C CA . HIS A 1 120 ? -8.055 0.831 -4.715 1 96.62 120 HIS A CA 1
ATOM 919 C C . HIS A 1 120 ? -6.969 1.622 -3.988 1 96.62 120 HIS A C 1
ATOM 921 O O . HIS A 1 120 ? -7.051 2.85 -3.891 1 96.62 120 HIS A O 1
ATOM 927 N N . VAL A 1 121 ? -5.973 0.919 -3.498 1 97.56 121 VAL A N 1
ATOM 928 C CA . VAL A 1 121 ? -4.895 1.547 -2.74 1 97.56 121 VAL A CA 1
ATOM 929 C C . VAL A 1 121 ? -4.117 2.502 -3.643 1 97.56 121 VAL A C 1
ATOM 931 O O . VAL A 1 121 ? -3.756 3.605 -3.225 1 97.56 121 VAL A O 1
ATOM 934 N N . LEU A 1 122 ? -3.883 2.062 -4.832 1 97.38 122 LEU A N 1
ATOM 935 C CA . LEU A 1 122 ? -3.189 2.924 -5.785 1 97.38 122 LEU A CA 1
ATOM 936 C C . LEU A 1 122 ? -3.975 4.207 -6.027 1 97.38 122 LEU A C 1
ATOM 938 O O . LEU A 1 122 ? -3.402 5.301 -6.02 1 97.38 122 LEU A O 1
ATOM 942 N N . ALA A 1 123 ? -5.211 4.102 -6.23 1 95.56 123 ALA A N 1
ATOM 943 C CA . ALA A 1 123 ? -6.062 5.27 -6.441 1 95.56 123 ALA A CA 1
ATOM 944 C C . ALA A 1 123 ? -6.039 6.195 -5.23 1 95.56 123 ALA A C 1
ATOM 946 O O . ALA A 1 123 ? -5.957 7.418 -5.379 1 95.56 123 ALA A O 1
ATOM 947 N N . ASP A 1 124 ? -6.16 5.582 -4.074 1 95.5 124 ASP A N 1
ATOM 948 C CA . ASP A 1 124 ? -6.047 6.371 -2.854 1 95.5 124 ASP A CA 1
ATOM 949 C C . ASP A 1 124 ? -4.746 7.172 -2.838 1 95.5 124 ASP A C 1
ATOM 951 O O . ASP A 1 124 ? -4.754 8.375 -2.559 1 95.5 124 ASP A O 1
ATOM 955 N N . LEU A 1 125 ? -3.666 6.527 -3.113 1 96.69 125 LEU A N 1
ATOM 956 C CA . LEU A 1 125 ? -2.344 7.141 -3.025 1 96.69 125 LEU A CA 1
ATOM 957 C C . LEU A 1 125 ? -2.182 8.242 -4.07 1 96.69 125 LEU A C 1
ATOM 959 O O . LEU A 1 125 ? -1.619 9.297 -3.779 1 96.69 125 LEU A O 1
ATOM 963 N N . ILE A 1 126 ? -2.629 8.031 -5.242 1 96.06 126 ILE A N 1
ATOM 964 C CA . ILE A 1 126 ? -2.559 9.031 -6.297 1 96.06 126 ILE A CA 1
ATOM 965 C C . ILE A 1 126 ? -3.314 10.289 -5.867 1 96.06 126 ILE A C 1
ATOM 967 O O . ILE A 1 126 ? -2.797 11.398 -5.977 1 96.06 126 ILE A O 1
ATOM 971 N N . GLU A 1 127 ? -4.492 10.094 -5.367 1 93.38 127 GLU A N 1
ATOM 972 C CA . GLU A 1 127 ? -5.305 11.219 -4.922 1 93.38 127 GLU A CA 1
ATOM 973 C C . GLU A 1 127 ? -4.672 11.914 -3.721 1 93.38 127 GLU A C 1
ATOM 975 O O . GLU A 1 127 ? -4.668 13.148 -3.641 1 93.38 127 GLU A O 1
ATOM 980 N N . ASP A 1 128 ? -4.23 11.133 -2.799 1 93.06 128 ASP A N 1
ATOM 981 C CA . ASP A 1 128 ? -3.611 11.711 -1.611 1 93.06 128 ASP A CA 1
ATOM 982 C C . ASP A 1 128 ? -2.4 12.562 -1.983 1 93.06 128 ASP A C 1
ATOM 984 O O . ASP A 1 128 ? -2.221 13.664 -1.455 1 93.06 128 ASP A O 1
ATOM 988 N N . VAL A 1 129 ? -1.532 12.047 -2.803 1 94.25 129 VAL A N 1
ATOM 989 C CA . VAL A 1 129 ? -0.349 12.781 -3.242 1 94.25 129 VAL A CA 1
ATOM 990 C C . VAL A 1 129 ? -0.77 14.047 -3.979 1 94.25 129 VAL A C 1
ATOM 992 O O . VAL A 1 129 ? -0.172 15.109 -3.789 1 94.25 129 VAL A O 1
ATOM 995 N N . ARG A 1 130 ? -1.754 13.984 -4.824 1 92.69 130 ARG A N 1
ATOM 996 C CA . ARG A 1 130 ? -2.277 15.156 -5.516 1 92.69 130 ARG A CA 1
ATOM 997 C C . ARG A 1 130 ? -2.756 16.219 -4.523 1 92.69 130 ARG A C 1
ATOM 999 O O . ARG A 1 130 ? -2.479 17.406 -4.691 1 92.69 130 ARG A O 1
ATOM 1006 N N . GLU A 1 131 ? -3.484 15.797 -3.541 1 88.56 131 GLU A N 1
ATOM 1007 C CA . GLU A 1 131 ? -4.043 16.703 -2.541 1 88.56 131 GLU A CA 1
ATOM 1008 C C . GLU A 1 131 ? -2.943 17.453 -1.795 1 88.56 131 GLU A C 1
ATOM 1010 O O . GLU A 1 131 ? -3.049 18.656 -1.575 1 88.56 131 GLU A O 1
ATOM 1015 N N . ILE A 1 132 ? -1.903 16.734 -1.396 1 87.5 132 ILE A N 1
ATOM 1016 C CA . ILE A 1 132 ? -0.846 17.375 -0.628 1 87.5 132 ILE A CA 1
ATOM 1017 C C . ILE A 1 132 ? -0.061 18.328 -1.53 1 87.5 132 ILE A C 1
ATOM 1019 O O . ILE A 1 132 ? 0.448 19.359 -1.068 1 87.5 132 ILE A O 1
ATOM 1023 N N . ARG A 1 133 ? 0.016 18.078 -2.746 1 88 133 ARG A N 1
ATOM 1024 C CA . ARG A 1 133 ? 0.762 18.922 -3.674 1 88 133 ARG A CA 1
ATOM 1025 C C . ARG A 1 133 ? -0.002 20.203 -3.986 1 88 133 ARG A C 1
ATOM 1027 O O . ARG A 1 133 ? 0.602 21.266 -4.176 1 88 133 ARG A O 1
ATOM 1034 N N . VAL A 1 134 ? -1.271 20.078 -4.004 1 84.94 134 VAL A N 1
ATOM 1035 C CA . VAL A 1 134 ? -2.086 21.25 -4.27 1 84.94 134 VAL A CA 1
ATOM 1036 C C . VAL A 1 134 ? -2.145 22.141 -3.021 1 84.94 134 VAL A C 1
ATOM 1038 O O . VAL A 1 134 ? -2.252 23.359 -3.121 1 84.94 134 VAL A O 1
ATOM 1041 N N . SER A 1 135 ? -2.051 21.594 -1.917 1 79.5 135 SER A N 1
ATOM 1042 C CA . SER A 1 135 ? -2.102 22.328 -0.661 1 79.5 135 SER A CA 1
ATOM 1043 C C . SER A 1 135 ? -0.796 23.078 -0.405 1 79.5 135 SER A C 1
ATOM 1045 O O . SER A 1 135 ? -0.744 23.969 0.436 1 79.5 135 SER A O 1
ATOM 1047 N N . HIS A 1 136 ? 0.342 22.734 -0.988 1 68.44 136 HIS A N 1
ATOM 1048 C CA . HIS A 1 136 ? 1.603 23.453 -0.864 1 68.44 136 HIS A CA 1
ATOM 1049 C C . HIS A 1 136 ? 1.777 24.453 -2.002 1 68.44 136 HIS A C 1
ATOM 1051 O O . HIS A 1 136 ? 1.474 24.141 -3.156 1 68.44 136 HIS A O 1
ATOM 1057 N N . MET B 1 1 ? 10.641 4.637 7.266 1 68.25 1 MET B N 1
ATOM 1058 C CA . MET B 1 1 ? 11.477 3.855 8.172 1 68.25 1 MET B CA 1
ATOM 1059 C C . MET B 1 1 ? 12.93 3.861 7.711 1 68.25 1 MET B C 1
ATOM 1061 O O . MET B 1 1 ? 13.211 4.086 6.531 1 68.25 1 MET B O 1
ATOM 1065 N N . TYR B 1 2 ? 13.781 3.498 8.797 1 72.5 2 TYR B N 1
ATOM 1066 C CA . TYR B 1 2 ? 15.211 3.479 8.477 1 72.5 2 TYR B CA 1
ATOM 1067 C C . TYR B 1 2 ? 15.57 2.252 7.648 1 72.5 2 TYR B C 1
ATOM 1069 O O . TYR B 1 2 ? 14.977 1.182 7.824 1 72.5 2 TYR B O 1
ATOM 1077 N N . SER B 1 3 ? 16.5 2.406 6.832 1 74.38 3 SER B N 1
ATOM 1078 C CA . SER B 1 3 ? 16.938 1.361 5.918 1 74.38 3 SER B CA 1
ATOM 1079 C C . SER B 1 3 ? 17.391 0.116 6.676 1 74.38 3 SER B C 1
ATOM 1081 O O . SER B 1 3 ? 17.109 -1.008 6.258 1 74.38 3 SER B O 1
ATOM 1083 N N . LYS B 1 4 ? 18.016 0.286 7.762 1 74.56 4 LYS B N 1
ATOM 1084 C CA . LYS B 1 4 ? 18.484 -0.85 8.555 1 74.56 4 LYS B CA 1
ATOM 1085 C C . LYS B 1 4 ? 17.312 -1.719 9.008 1 74.56 4 LYS B C 1
ATOM 1087 O O . LYS B 1 4 ? 17.406 -2.947 8.984 1 74.56 4 LYS B O 1
ATOM 1092 N N . ALA B 1 5 ? 16.375 -1.075 9.438 1 81.19 5 ALA B N 1
ATOM 1093 C CA . ALA B 1 5 ? 15.18 -1.806 9.867 1 81.19 5 ALA B CA 1
ATOM 1094 C C . ALA B 1 5 ? 14.547 -2.562 8.703 1 81.19 5 ALA B C 1
ATOM 1096 O O . ALA B 1 5 ? 14.148 -3.719 8.852 1 81.19 5 ALA B O 1
ATOM 1097 N N . HIS B 1 6 ? 14.547 -1.918 7.617 1 84 6 HIS B N 1
ATOM 1098 C CA . HIS B 1 6 ? 14.039 -2.586 6.426 1 84 6 HIS B CA 1
ATOM 1099 C C . HIS B 1 6 ? 14.898 -3.791 6.062 1 84 6 HIS B C 1
ATOM 1101 O O . HIS B 1 6 ? 14.375 -4.848 5.707 1 84 6 HIS B O 1
ATOM 1107 N N . GLY B 1 7 ? 16.219 -3.578 6.133 1 88.31 7 GLY B N 1
ATOM 1108 C CA . GLY B 1 7 ? 17.109 -4.691 5.863 1 88.31 7 GLY B CA 1
ATOM 1109 C C . GLY B 1 7 ? 16.922 -5.859 6.812 1 88.31 7 GLY B C 1
ATOM 1110 O O . GLY B 1 7 ? 16.859 -7.012 6.379 1 88.31 7 GLY B O 1
ATOM 1111 N N . ALA B 1 8 ? 16.797 -5.566 8.047 1 91.88 8 ALA B N 1
ATOM 1112 C CA . ALA B 1 8 ? 16.609 -6.602 9.062 1 91.88 8 ALA B CA 1
ATOM 1113 C C . ALA B 1 8 ? 15.297 -7.344 8.875 1 91.88 8 ALA B C 1
ATOM 1115 O O . ALA B 1 8 ? 15.25 -8.578 8.961 1 91.88 8 ALA B O 1
ATOM 1116 N N . ILE B 1 9 ? 14.25 -6.668 8.617 1 95.12 9 ILE B N 1
ATOM 1117 C CA . ILE B 1 9 ? 12.93 -7.258 8.43 1 95.12 9 ILE B CA 1
ATOM 1118 C C . ILE B 1 9 ? 12.938 -8.148 7.188 1 95.12 9 ILE B C 1
ATOM 1120 O O . ILE B 1 9 ? 12.43 -9.273 7.219 1 95.12 9 ILE B O 1
ATOM 1124 N N . SER B 1 10 ? 13.523 -7.664 6.133 1 96.56 10 SER B N 1
ATOM 1125 C CA . SER B 1 10 ? 13.57 -8.438 4.895 1 96.56 10 SER B CA 1
ATOM 1126 C C . SER B 1 10 ? 14.469 -9.664 5.043 1 96.56 10 SER B C 1
ATOM 1128 O O . SER B 1 10 ? 14.18 -10.719 4.477 1 96.56 10 SER B O 1
ATOM 1130 N N . PHE B 1 11 ? 15.562 -9.492 5.75 1 96.5 11 PHE B N 1
ATOM 1131 C CA . PHE B 1 11 ? 16.422 -10.633 6.039 1 96.5 11 PHE B CA 1
ATOM 1132 C C . PHE B 1 11 ? 15.664 -11.711 6.797 1 96.5 11 PHE B C 1
ATOM 1134 O O . PHE B 1 11 ? 15.664 -12.875 6.398 1 96.5 11 PHE B O 1
ATOM 1141 N N . ALA B 1 12 ? 15.031 -11.336 7.871 1 98.06 12 ALA B N 1
ATOM 1142 C CA . ALA B 1 12 ? 14.25 -12.266 8.68 1 98.06 12 ALA B CA 1
ATOM 1143 C C . ALA B 1 12 ? 13.172 -12.945 7.848 1 98.06 12 ALA B C 1
ATOM 1145 O O . ALA B 1 12 ? 12.938 -14.148 7.988 1 98.06 12 ALA B O 1
ATOM 1146 N N . LEU B 1 13 ? 12.531 -12.211 6.992 1 98.12 13 LEU B N 1
ATOM 1147 C CA . LEU B 1 13 ? 11.5 -12.773 6.121 1 98.12 13 LEU B CA 1
ATOM 1148 C C . LEU B 1 13 ? 12.102 -13.797 5.164 1 98.12 13 LEU B C 1
ATOM 1150 O O . LEU B 1 13 ? 11.523 -14.867 4.953 1 98.12 13 LEU B O 1
ATOM 1154 N N . GLY B 1 14 ? 13.25 -13.445 4.59 1 98 14 GLY B N 1
ATOM 1155 C CA . GLY B 1 14 ? 13.938 -14.406 3.738 1 98 14 GLY B CA 1
ATOM 1156 C C . GLY B 1 14 ? 14.234 -15.719 4.438 1 98 14 GLY B C 1
ATOM 1157 O O . GLY B 1 14 ? 13.984 -16.797 3.885 1 98 14 GLY B O 1
ATOM 1158 N N . VAL B 1 15 ? 14.703 -15.602 5.621 1 98.12 15 VAL B N 1
ATOM 1159 C CA . VAL B 1 15 ? 15.008 -16.781 6.422 1 98.12 15 VAL B CA 1
ATOM 1160 C C . VAL B 1 15 ? 13.734 -17.578 6.68 1 98.12 15 VAL B C 1
ATOM 1162 O O . VAL B 1 15 ? 13.719 -18.797 6.535 1 98.12 15 VAL B O 1
ATOM 1165 N N . ALA B 1 16 ? 12.695 -16.906 7.059 1 98.31 16 ALA B N 1
ATOM 1166 C CA . ALA B 1 16 ? 11.422 -17.562 7.34 1 98.31 16 ALA B CA 1
ATOM 1167 C C . ALA B 1 16 ? 10.891 -18.297 6.105 1 98.31 16 ALA B C 1
ATOM 1169 O O . ALA B 1 16 ? 10.344 -19.391 6.211 1 98.31 16 ALA B O 1
ATOM 1170 N N . LEU B 1 17 ? 11.031 -17.672 4.98 1 98.06 17 LEU B N 1
ATOM 1171 C CA . LEU B 1 17 ? 10.555 -18.266 3.74 1 98.06 17 LEU B CA 1
ATOM 1172 C C . LEU B 1 17 ? 11.352 -19.531 3.41 1 98.06 17 LEU B C 1
ATOM 1174 O O . LEU B 1 17 ? 10.773 -20.547 3.004 1 98.06 17 LEU B O 1
ATOM 1178 N N . VAL B 1 18 ? 12.633 -19.453 3.617 1 97.94 18 VAL B N 1
ATOM 1179 C CA . VAL B 1 18 ? 13.469 -20.641 3.404 1 97.94 18 VAL B CA 1
ATOM 1180 C C . VAL B 1 18 ? 13.055 -21.75 4.371 1 97.94 18 VAL B C 1
ATOM 1182 O O . VAL B 1 18 ? 12.93 -22.906 3.977 1 97.94 18 VAL B O 1
ATOM 1185 N N . ALA B 1 19 ? 12.852 -21.375 5.613 1 97.94 19 ALA B N 1
ATOM 1186 C CA . ALA B 1 19 ? 12.422 -22.344 6.621 1 97.94 19 ALA B CA 1
ATOM 1187 C C . ALA B 1 19 ? 11.086 -22.984 6.238 1 97.94 19 ALA B C 1
ATOM 1189 O O . ALA B 1 19 ? 10.828 -24.141 6.555 1 97.94 19 ALA B O 1
ATOM 1190 N N . ALA B 1 20 ? 10.273 -22.25 5.59 1 96.88 20 ALA B N 1
ATOM 1191 C CA . ALA B 1 20 ? 8.961 -22.719 5.168 1 96.88 20 ALA B CA 1
ATOM 1192 C C . ALA B 1 20 ? 9.062 -23.547 3.883 1 96.88 20 ALA B C 1
ATOM 1194 O O . ALA B 1 20 ? 8.055 -24 3.354 1 96.88 20 ALA B O 1
ATOM 1195 N N . GLY B 1 21 ? 10.258 -23.625 3.289 1 96.31 21 GLY B N 1
ATOM 1196 C CA . GLY B 1 21 ? 10.477 -24.5 2.156 1 96.31 21 GLY B CA 1
ATOM 1197 C C . GLY B 1 21 ? 10.516 -23.781 0.827 1 96.31 21 GLY B C 1
ATOM 1198 O O . GLY B 1 21 ? 10.562 -24.406 -0.232 1 96.31 21 GLY B O 1
ATOM 1199 N N . VAL B 1 22 ? 10.422 -22.438 0.915 1 95 22 VAL B N 1
ATOM 1200 C CA . VAL B 1 22 ? 10.484 -21.656 -0.32 1 95 22 VAL B CA 1
ATOM 1201 C C . VAL B 1 22 ? 11.922 -21.625 -0.833 1 95 22 VAL B C 1
ATOM 1203 O O . VAL B 1 22 ? 12.844 -21.25 -0.1 1 95 22 VAL B O 1
ATOM 1206 N N . THR B 1 23 ? 12.117 -22.062 -2.041 1 92.69 23 THR B N 1
ATOM 1207 C CA . THR B 1 23 ? 13.43 -22.016 -2.66 1 92.69 23 THR B CA 1
ATOM 1208 C C . THR B 1 23 ? 13.344 -21.469 -4.082 1 92.69 23 THR B C 1
ATOM 1210 O O . THR B 1 23 ? 12.375 -21.734 -4.793 1 92.69 23 THR B O 1
ATOM 1213 N N . VAL B 1 24 ? 14.32 -20.5 -4.328 1 91.94 24 VAL B N 1
ATOM 1214 C CA . VAL B 1 24 ? 14.586 -19.953 -5.656 1 91.94 24 VAL B CA 1
ATOM 1215 C C . VAL B 1 24 ? 16.047 -20.188 -6.027 1 91.94 24 VAL B C 1
ATOM 1217 O O . VAL B 1 24 ? 16.953 -19.594 -5.438 1 91.94 24 VAL B O 1
ATOM 1220 N N . VAL B 1 25 ? 16.391 -21.203 -6.98 1 90.94 25 VAL B N 1
ATOM 1221 C CA . VAL B 1 25 ? 17.75 -21.547 -7.379 1 90.94 25 VAL B CA 1
ATOM 1222 C C . VAL B 1 25 ? 18.484 -22.172 -6.199 1 90.94 25 VAL B C 1
ATOM 1224 O O . VAL B 1 25 ? 18.906 -23.344 -6.266 1 90.94 25 VAL B O 1
ATOM 1227 N N . HIS B 1 26 ? 18.656 -21.375 -5.066 1 94.5 26 HIS B N 1
ATOM 1228 C CA . HIS B 1 26 ? 19.312 -21.766 -3.826 1 94.5 26 HIS B CA 1
ATOM 1229 C C . HIS B 1 26 ? 18.703 -21.031 -2.629 1 94.5 26 HIS B C 1
ATOM 1231 O O . HIS B 1 26 ? 18.281 -19.891 -2.748 1 94.5 26 HIS B O 1
ATOM 1237 N N . PRO B 1 27 ? 18.703 -21.656 -1.396 1 95.19 27 PRO B N 1
ATOM 1238 C CA . PRO B 1 27 ? 18.156 -20.984 -0.214 1 95.19 27 PRO B CA 1
ATOM 1239 C C . PRO B 1 27 ? 18.859 -19.656 0.083 1 95.19 27 PRO B C 1
ATOM 1241 O O . PRO B 1 27 ? 18.219 -18.688 0.482 1 95.19 27 PRO B O 1
ATOM 1244 N N . ALA B 1 28 ? 20.125 -19.609 -0.029 1 96.62 28 ALA B N 1
ATOM 1245 C CA . ALA B 1 28 ? 20.875 -18.391 0.236 1 96.62 28 ALA B CA 1
ATOM 1246 C C . ALA B 1 28 ? 20.438 -17.266 -0.707 1 96.62 28 ALA B C 1
ATOM 1248 O O . ALA B 1 28 ? 20.5 -16.094 -0.348 1 96.62 28 ALA B O 1
ATOM 1249 N N . PHE B 1 29 ? 20.078 -17.609 -1.914 1 97.69 29 PHE B N 1
ATOM 1250 C CA . PHE B 1 29 ? 19.609 -16.625 -2.881 1 97.69 29 PHE B CA 1
ATOM 1251 C C . PHE B 1 29 ? 18.328 -15.961 -2.398 1 97.69 29 PHE B C 1
ATOM 1253 O O . PHE B 1 29 ? 18.156 -14.75 -2.535 1 97.69 29 PHE B O 1
ATOM 1260 N N . VAL B 1 30 ? 17.391 -16.703 -1.819 1 98.19 30 VAL B N 1
ATOM 1261 C CA . VAL B 1 30 ? 16.125 -16.172 -1.326 1 98.19 30 VAL B CA 1
ATOM 1262 C C . VAL B 1 30 ? 16.375 -15.109 -0.267 1 98.19 30 VAL B C 1
ATOM 1264 O O . VAL B 1 30 ? 15.82 -14.016 -0.334 1 98.19 30 VAL B O 1
ATOM 1267 N N . VAL B 1 31 ? 17.25 -15.414 0.665 1 98.25 31 VAL B N 1
ATOM 1268 C CA . VAL B 1 31 ? 17.562 -14.5 1.757 1 98.25 31 VAL B CA 1
ATOM 1269 C C . VAL B 1 31 ? 18.234 -13.25 1.206 1 98.25 31 VAL B C 1
ATOM 1271 O O . VAL B 1 31 ? 17.859 -12.125 1.546 1 98.25 31 VAL B O 1
ATOM 1274 N N . GLY B 1 32 ? 19.266 -13.484 0.372 1 98.19 32 GLY B N 1
ATOM 1275 C CA . GLY B 1 32 ? 19.953 -12.352 -0.224 1 98.19 32 GLY B CA 1
ATOM 1276 C C . GLY B 1 32 ? 19.047 -11.477 -1.066 1 98.19 32 GLY B C 1
ATOM 1277 O O . GLY B 1 32 ? 19.109 -10.25 -0.979 1 98.19 32 GLY B O 1
ATOM 1278 N N . TYR B 1 33 ? 18.25 -12.062 -1.916 1 98.06 33 TYR B N 1
ATOM 1279 C CA . TYR B 1 33 ? 17.328 -11.352 -2.793 1 98.06 33 TYR B CA 1
ATOM 1280 C C . TYR B 1 33 ? 16.312 -10.555 -1.981 1 98.06 33 TYR B C 1
ATOM 1282 O O . TYR B 1 33 ? 16.094 -9.367 -2.236 1 98.06 33 TYR B O 1
ATOM 1290 N N . ALA B 1 34 ? 15.688 -11.188 -1.01 1 98.44 34 ALA B N 1
ATOM 1291 C CA . ALA B 1 34 ? 14.719 -10.508 -0.156 1 98.44 34 ALA B CA 1
ATOM 1292 C C . ALA B 1 34 ? 15.344 -9.305 0.541 1 98.44 34 ALA B C 1
ATOM 1294 O O . ALA B 1 34 ? 14.758 -8.219 0.575 1 98.44 34 ALA B O 1
ATOM 1295 N N . THR B 1 35 ? 16.531 -9.508 1.084 1 97.25 35 THR B N 1
ATOM 1296 C CA . THR B 1 35 ? 17.219 -8.438 1.804 1 97.25 35 THR B CA 1
ATOM 1297 C C . THR B 1 35 ? 17.531 -7.277 0.869 1 97.25 35 THR B C 1
ATOM 1299 O O . THR B 1 35 ? 17.25 -6.121 1.186 1 97.25 35 THR B O 1
ATOM 1302 N N . ALA B 1 36 ? 18.125 -7.59 -0.268 1 96.75 36 ALA B N 1
ATOM 1303 C CA . ALA B 1 36 ? 18.484 -6.559 -1.237 1 96.75 36 ALA B CA 1
ATOM 1304 C C . ALA B 1 36 ? 17.234 -5.793 -1.702 1 96.75 36 ALA B C 1
ATOM 1306 O O . ALA B 1 36 ? 17.234 -4.562 -1.733 1 96.75 36 ALA B O 1
ATOM 1307 N N . LEU B 1 37 ? 16.219 -6.512 -2.057 1 97.44 37 LEU B N 1
ATOM 1308 C CA . LEU B 1 37 ? 14.984 -5.91 -2.521 1 97.44 37 LEU B CA 1
ATOM 1309 C C . LEU B 1 37 ? 14.391 -4.992 -1.455 1 97.44 37 LEU B C 1
ATOM 1311 O O . LEU B 1 37 ? 13.961 -3.877 -1.759 1 97.44 37 LEU B O 1
ATOM 1315 N N . GLY B 1 38 ? 14.398 -5.441 -0.215 1 95.69 38 GLY B N 1
ATOM 1316 C CA . GLY B 1 38 ? 13.844 -4.676 0.891 1 95.69 38 GLY B CA 1
ATOM 1317 C C . GLY B 1 38 ? 14.578 -3.367 1.135 1 95.69 38 GLY B C 1
ATOM 1318 O O . GLY B 1 38 ? 14 -2.42 1.672 1 95.69 38 GLY B O 1
ATOM 1319 N N . VAL B 1 39 ? 15.789 -3.291 0.734 1 93 39 VAL B N 1
ATOM 1320 C CA . VAL B 1 39 ? 16.578 -2.08 0.943 1 93 39 VAL B CA 1
ATOM 1321 C C . VAL B 1 39 ? 16.578 -1.24 -0.332 1 93 39 VAL B C 1
ATOM 1323 O O . VAL B 1 39 ? 16.391 -0.023 -0.283 1 93 39 VAL B O 1
ATOM 1326 N N . LEU B 1 40 ? 16.719 -1.871 -1.457 1 94.25 40 LEU B N 1
ATOM 1327 C CA . LEU B 1 40 ? 16.969 -1.176 -2.715 1 94.25 40 LEU B CA 1
ATOM 1328 C C . LEU B 1 40 ? 15.711 -0.471 -3.207 1 94.25 40 LEU B C 1
ATOM 1330 O O . LEU B 1 40 ? 15.789 0.453 -4.02 1 94.25 40 LEU B O 1
ATOM 1334 N N . ILE B 1 41 ? 14.57 -0.914 -2.738 1 95.88 41 ILE B N 1
ATOM 1335 C CA . ILE B 1 41 ? 13.352 -0.232 -3.158 1 95.88 41 ILE B CA 1
ATOM 1336 C C . ILE B 1 41 ? 13.367 1.208 -2.65 1 95.88 41 ILE B C 1
ATOM 1338 O O . ILE B 1 41 ? 12.758 2.092 -3.258 1 95.88 41 ILE B O 1
ATOM 1342 N N . ASP B 1 42 ? 14.07 1.493 -1.655 1 93.88 42 ASP B N 1
ATOM 1343 C CA . ASP B 1 42 ? 14.109 2.816 -1.038 1 93.88 42 ASP B CA 1
ATOM 1344 C C . ASP B 1 42 ? 14.961 3.781 -1.856 1 93.88 42 ASP B C 1
ATOM 1346 O O . ASP B 1 42 ? 14.984 4.984 -1.579 1 93.88 42 ASP B O 1
ATOM 1350 N N . LEU B 1 43 ? 15.547 3.305 -2.885 1 93.25 43 LEU B N 1
ATOM 1351 C CA . LEU B 1 43 ? 16.312 4.207 -3.736 1 93.25 43 LEU B CA 1
ATOM 1352 C C . LEU B 1 43 ? 15.398 5.207 -4.434 1 93.25 43 LEU B C 1
ATOM 1354 O O . LEU B 1 43 ? 15.859 6.238 -4.93 1 93.25 43 LEU B O 1
ATOM 1358 N N . ASP B 1 44 ? 14.172 4.902 -4.5 1 94.31 44 ASP B N 1
ATOM 1359 C CA . ASP B 1 44 ? 13.219 5.82 -5.113 1 94.31 44 ASP B CA 1
ATOM 1360 C C . ASP B 1 44 ? 13.117 7.121 -4.32 1 94.31 44 ASP B C 1
ATOM 1362 O O . ASP B 1 44 ? 12.688 8.148 -4.848 1 94.31 44 ASP B O 1
ATOM 1366 N N . HIS B 1 45 ? 13.492 7.051 -3.111 1 93.44 45 HIS B N 1
ATOM 1367 C CA . HIS B 1 45 ? 13.484 8.25 -2.279 1 93.44 45 HIS B CA 1
ATOM 1368 C C . HIS B 1 45 ? 14.312 9.367 -2.91 1 93.44 45 HIS B C 1
ATOM 1370 O O . HIS B 1 45 ? 13.898 10.531 -2.898 1 93.44 45 HIS B O 1
ATOM 1376 N N . PHE B 1 46 ? 15.383 9.008 -3.412 1 93.88 46 PHE B N 1
ATOM 1377 C CA . PHE B 1 46 ? 16.281 10 -4.004 1 93.88 46 PHE B CA 1
ATOM 1378 C C . PHE B 1 46 ? 15.648 10.633 -5.242 1 93.88 46 PHE B C 1
ATOM 1380 O O . PHE B 1 46 ? 15.859 11.812 -5.52 1 93.88 46 PHE B O 1
ATOM 1387 N N . LEU B 1 47 ? 14.914 9.883 -5.969 1 95.06 47 LEU B N 1
ATOM 1388 C CA . LEU B 1 47 ? 14.227 10.406 -7.141 1 95.06 47 LEU B CA 1
ATOM 1389 C C . LEU B 1 47 ? 13.156 11.414 -6.734 1 95.06 47 LEU B C 1
ATOM 1391 O O . LEU B 1 47 ? 13 12.453 -7.375 1 95.06 47 LEU B O 1
ATOM 1395 N N . TRP B 1 48 ? 12.445 11.086 -5.738 1 94.56 48 TRP B N 1
ATOM 1396 C CA . TRP B 1 48 ? 11.445 12.016 -5.234 1 94.56 48 TRP B CA 1
ATOM 1397 C C . TRP B 1 48 ? 12.094 13.297 -4.719 1 94.56 48 TRP B C 1
ATOM 1399 O O . TRP B 1 48 ? 11.594 14.398 -4.969 1 94.56 48 TRP B O 1
ATOM 1409 N N . ALA B 1 49 ? 13.164 13.117 -3.971 1 93.88 49 ALA B N 1
ATOM 1410 C CA . ALA B 1 49 ? 13.867 14.289 -3.453 1 93.88 49 ALA B CA 1
ATOM 1411 C C . ALA B 1 49 ? 14.312 15.203 -4.59 1 93.88 49 ALA B C 1
ATOM 1413 O O . ALA B 1 49 ? 14.148 16.422 -4.516 1 93.88 49 ALA B O 1
ATOM 1414 N N . ARG B 1 50 ? 14.891 14.633 -5.617 1 95.25 50 ARG B N 1
ATOM 1415 C CA . ARG B 1 50 ? 15.297 15.398 -6.789 1 95.25 50 ARG B CA 1
ATOM 1416 C C . ARG B 1 50 ? 14.109 16.109 -7.414 1 95.25 50 ARG B C 1
ATOM 1418 O O . ARG B 1 50 ? 14.203 17.281 -7.785 1 95.25 50 ARG B O 1
ATOM 1425 N N . TYR B 1 51 ? 13.094 15.43 -7.539 1 94.69 51 TYR B N 1
ATOM 1426 C CA . TYR B 1 51 ? 11.883 15.977 -8.141 1 94.69 51 TYR B CA 1
ATOM 1427 C C . TYR B 1 51 ? 11.359 17.156 -7.336 1 94.69 51 TYR B C 1
ATOM 1429 O O . TYR B 1 51 ? 10.977 18.188 -7.906 1 94.69 51 TYR B O 1
ATOM 1437 N N . ASN B 1 52 ? 11.406 17.094 -6.078 1 93.88 52 ASN B N 1
ATOM 1438 C CA . ASN B 1 52 ? 10.82 18.094 -5.199 1 93.88 52 ASN B CA 1
ATOM 1439 C C . ASN B 1 52 ? 11.75 19.297 -5.016 1 93.88 52 ASN B C 1
ATOM 1441 O O . ASN B 1 52 ? 11.297 20.422 -4.824 1 93.88 52 ASN B O 1
ATOM 1445 N N . THR B 1 53 ? 13.008 19.062 -5.059 1 93.38 53 THR B N 1
ATOM 1446 C CA . THR B 1 53 ? 13.93 20.125 -4.691 1 93.38 53 THR B CA 1
ATOM 1447 C C . THR B 1 53 ? 14.641 20.672 -5.926 1 93.38 53 THR B C 1
ATOM 1449 O O . THR B 1 53 ? 15.227 21.75 -5.883 1 93.38 53 THR B O 1
ATOM 1452 N N . GLY B 1 54 ? 14.711 19.906 -6.918 1 94.5 54 GLY B N 1
ATOM 1453 C CA . GLY B 1 54 ? 15.375 20.328 -8.141 1 94.5 54 GLY B CA 1
ATOM 1454 C C . GLY B 1 54 ? 16.844 19.969 -8.172 1 94.5 54 GLY B C 1
ATOM 1455 O O . GLY B 1 54 ? 17.562 20.328 -9.109 1 94.5 54 GLY B O 1
ATOM 1456 N N . ASP B 1 55 ? 17.297 19.344 -7.043 1 93.56 55 ASP B N 1
ATOM 1457 C CA . ASP B 1 55 ? 18.703 19.016 -7.062 1 93.56 55 ASP B CA 1
ATOM 1458 C C . ASP B 1 55 ? 18.953 17.641 -6.434 1 93.56 55 ASP B C 1
ATOM 1460 O O . ASP B 1 55 ? 18.031 17.016 -5.895 1 93.56 55 ASP B O 1
ATOM 1464 N N . TRP B 1 56 ? 20.219 17.141 -6.613 1 94.31 56 TRP B N 1
ATOM 1465 C CA . TRP B 1 56 ? 20.609 15.82 -6.16 1 94.31 56 TRP B CA 1
ATOM 1466 C C . TRP B 1 56 ? 21.359 15.898 -4.836 1 94.31 56 TRP B C 1
ATOM 1468 O O . TRP B 1 56 ? 22.266 15.094 -4.574 1 94.31 56 TRP B O 1
ATOM 1478 N N . ALA B 1 57 ? 21.094 16.828 -3.977 1 92.12 57 ALA B N 1
ATOM 1479 C CA . ALA B 1 57 ? 21.828 17.047 -2.738 1 92.12 57 ALA B CA 1
ATOM 1480 C C . ALA B 1 57 ? 21.766 15.836 -1.821 1 92.12 57 ALA B C 1
ATOM 1482 O O . ALA B 1 57 ? 22.766 15.43 -1.237 1 92.12 57 ALA B O 1
ATOM 1483 N N . ALA B 1 58 ? 20.641 15.25 -1.687 1 90.62 58 ALA B N 1
ATOM 1484 C CA . ALA B 1 58 ? 20.469 14.078 -0.831 1 90.62 58 ALA B CA 1
ATOM 1485 C C . ALA B 1 58 ? 21.359 12.922 -1.295 1 90.62 58 ALA B C 1
ATOM 1487 O O . ALA B 1 58 ? 22.031 12.289 -0.485 1 90.62 58 ALA B O 1
ATOM 1488 N N . LEU B 1 59 ? 21.281 12.633 -2.58 1 91.44 59 LEU B N 1
ATOM 1489 C CA . LEU B 1 59 ? 22.094 11.547 -3.129 1 91.44 59 LEU B CA 1
ATOM 1490 C C . LEU B 1 59 ? 23.578 11.836 -2.963 1 91.44 59 LEU B C 1
ATOM 1492 O O . LEU B 1 59 ? 24.344 10.945 -2.584 1 91.44 59 LEU B O 1
ATOM 1496 N N . ARG B 1 60 ? 23.906 13.016 -3.266 1 92.94 60 ARG B N 1
ATOM 1497 C CA . ARG B 1 60 ? 25.312 13.406 -3.104 1 92.94 60 ARG B CA 1
ATOM 1498 C C . ARG B 1 60 ? 25.766 13.242 -1.655 1 92.94 60 ARG B C 1
ATOM 1500 O O . ARG B 1 60 ? 26.859 12.75 -1.395 1 92.94 60 ARG B O 1
ATOM 1507 N N . TYR B 1 61 ? 24.984 13.625 -0.818 1 90.69 61 TYR B N 1
ATOM 1508 C CA . TYR B 1 61 ? 25.281 13.5 0.602 1 90.69 61 TYR B CA 1
ATOM 1509 C C . TYR B 1 61 ? 25.547 12.047 0.98 1 90.69 61 TYR B C 1
ATOM 1511 O O . TYR B 1 61 ? 26.547 11.742 1.645 1 90.69 61 TYR B O 1
ATOM 1519 N N . VAL B 1 62 ? 24.719 11.141 0.57 1 89.75 62 VAL B N 1
ATOM 1520 C CA . VAL B 1 62 ? 24.844 9.734 0.94 1 89.75 62 VAL B CA 1
ATOM 1521 C C . VAL B 1 62 ? 26.062 9.117 0.26 1 89.75 62 VAL B C 1
ATOM 1523 O O . VAL B 1 62 ? 26.734 8.266 0.839 1 89.75 62 VAL B O 1
ATOM 1526 N N . LEU B 1 63 ? 26.312 9.555 -0.931 1 91.69 63 LEU B N 1
ATOM 1527 C CA . LEU B 1 63 ? 27.484 9.031 -1.634 1 91.69 63 LEU B CA 1
ATOM 1528 C C . LEU B 1 63 ? 28.781 9.461 -0.933 1 91.69 63 LEU B C 1
ATOM 1530 O O . LEU B 1 63 ? 29.766 8.727 -0.943 1 91.69 63 LEU B O 1
ATOM 1534 N N . THR B 1 64 ? 28.734 10.641 -0.3 1 91.94 64 THR B N 1
ATOM 1535 C CA . THR B 1 64 ? 29.906 11.141 0.412 1 91.94 64 THR B CA 1
ATOM 1536 C C . THR B 1 64 ? 29.938 10.625 1.848 1 91.94 64 THR B C 1
ATOM 1538 O O . THR B 1 64 ? 31 10.547 2.471 1 91.94 64 THR B O 1
ATOM 1541 N N . ASN B 1 65 ? 28.844 10.289 2.32 1 89.5 65 ASN B N 1
ATOM 1542 C CA . ASN B 1 65 ? 28.688 9.766 3.674 1 89.5 65 ASN B CA 1
ATOM 1543 C C . ASN B 1 65 ? 27.797 8.523 3.695 1 89.5 65 ASN B C 1
ATOM 1545 O O . ASN B 1 65 ? 26.703 8.547 4.27 1 89.5 65 ASN B O 1
ATOM 1549 N N . PRO B 1 66 ? 28.25 7.41 3.238 1 84.12 66 PRO B N 1
ATOM 1550 C CA . PRO B 1 66 ? 27.391 6.242 3.018 1 84.12 66 PRO B CA 1
ATOM 1551 C C . PRO B 1 66 ? 26.828 5.672 4.316 1 84.12 66 PRO B C 1
ATOM 1553 O O . PRO B 1 66 ? 25.766 5.035 4.305 1 84.12 66 PRO B O 1
ATOM 1556 N N . ILE B 1 67 ? 27.453 5.91 5.434 1 82.94 67 ILE B N 1
ATOM 1557 C CA . ILE B 1 67 ? 26.969 5.398 6.715 1 82.94 67 ILE B CA 1
ATOM 1558 C C . ILE B 1 67 ? 25.656 6.066 7.078 1 82.94 67 ILE B C 1
ATOM 1560 O O . ILE B 1 67 ? 24.844 5.5 7.828 1 82.94 67 ILE B O 1
ATOM 1564 N N . ALA B 1 68 ? 25.422 7.176 6.555 1 81.44 68 ALA B N 1
ATOM 1565 C CA . ALA B 1 68 ? 24.188 7.906 6.82 1 81.44 68 ALA B CA 1
ATOM 1566 C C . ALA B 1 68 ? 22.969 7.113 6.352 1 81.44 68 ALA B C 1
ATOM 1568 O O . ALA B 1 68 ? 21.875 7.223 6.934 1 81.44 68 ALA B O 1
ATOM 1569 N N . ALA B 1 69 ? 23.141 6.363 5.367 1 78.38 69 ALA B N 1
ATOM 1570 C CA . ALA B 1 69 ? 22.031 5.594 4.801 1 78.38 69 ALA B CA 1
ATOM 1571 C C . ALA B 1 69 ? 21.531 4.547 5.793 1 78.38 69 ALA B C 1
ATOM 1573 O O . ALA B 1 69 ? 20.375 4.125 5.723 1 78.38 69 ALA B O 1
ATOM 1574 N N . VAL B 1 70 ? 22.359 4.188 6.691 1 76.81 70 VAL B N 1
ATOM 1575 C CA . VAL B 1 70 ? 21.969 3.115 7.605 1 76.81 70 VAL B CA 1
ATOM 1576 C C . VAL B 1 70 ? 21.734 3.682 9 1 76.81 70 VAL B C 1
ATOM 1578 O O . VAL B 1 70 ? 21.156 3.01 9.859 1 76.81 70 VAL B O 1
ATOM 1581 N N . THR B 1 71 ? 22.125 4.887 9.305 1 69.56 71 THR B N 1
ATOM 1582 C CA . THR B 1 71 ? 22.078 5.367 10.68 1 69.56 71 THR B CA 1
ATOM 1583 C C . THR B 1 71 ? 21.094 6.523 10.82 1 69.56 71 THR B C 1
ATOM 1585 O O . THR B 1 71 ? 20.469 6.695 11.875 1 69.56 71 THR B O 1
ATOM 1588 N N . HIS B 1 72 ? 21.047 7.328 9.891 1 62.41 72 HIS B N 1
ATOM 1589 C CA . HIS B 1 72 ? 20.297 8.57 10.094 1 62.41 72 HIS B CA 1
ATOM 1590 C C . HIS B 1 72 ? 19.547 8.977 8.828 1 62.41 72 HIS B C 1
ATOM 1592 O O . HIS B 1 72 ? 19.969 9.891 8.117 1 62.41 72 HIS B O 1
ATOM 1598 N N . GLN B 1 73 ? 18.375 8.477 8.656 1 62.09 73 GLN B N 1
ATOM 1599 C CA . GLN B 1 73 ? 17.656 8.852 7.438 1 62.09 73 GLN B CA 1
ATOM 1600 C C . GLN B 1 73 ? 17.125 10.273 7.527 1 62.09 73 GLN B C 1
ATOM 1602 O O . GLN B 1 73 ? 17 10.969 6.516 1 62.09 73 GLN B O 1
ATOM 1607 N N . ASP B 1 74 ? 16.891 10.688 8.75 1 67.25 74 ASP B N 1
ATOM 1608 C CA . ASP B 1 74 ? 16.375 12.039 8.938 1 67.25 74 ASP B CA 1
ATOM 1609 C C . ASP B 1 74 ? 17.422 13.086 8.531 1 67.25 74 ASP B C 1
ATOM 1611 O O . ASP B 1 74 ? 17.078 14.227 8.234 1 67.25 74 ASP B O 1
ATOM 1615 N N . SER B 1 75 ? 18.609 12.555 8.469 1 67.31 75 SER B N 1
ATOM 1616 C CA . SER B 1 75 ? 19.672 13.469 8.062 1 67.31 75 SER B CA 1
ATOM 1617 C C . SER B 1 75 ? 19.797 13.531 6.543 1 67.31 75 SER B C 1
ATOM 1619 O O . SER B 1 75 ? 20.406 14.461 6.004 1 67.31 75 SER B O 1
ATOM 1621 N N . ILE B 1 76 ? 19.219 12.68 5.957 1 77.75 76 ILE B N 1
ATOM 1622 C CA . ILE B 1 76 ? 19.344 12.609 4.504 1 77.75 76 ILE B CA 1
ATOM 1623 C C . ILE B 1 76 ? 18.234 13.43 3.854 1 77.75 76 ILE B C 1
ATOM 1625 O O . ILE B 1 76 ? 18.484 14.188 2.91 1 77.75 76 ILE B O 1
ATOM 1629 N N . PHE B 1 77 ? 17.109 13.305 4.465 1 80.69 77 PHE B N 1
ATOM 1630 C CA . PHE B 1 77 ? 15.945 13.953 3.861 1 80.69 77 PHE B CA 1
ATOM 1631 C C . PHE B 1 77 ? 15.32 14.961 4.824 1 80.69 77 PHE B C 1
ATOM 1633 O O . PHE B 1 77 ? 14.953 14.602 5.945 1 80.69 77 PHE B O 1
ATOM 1640 N N . ARG B 1 78 ? 15.219 16.188 4.395 1 75.75 78 ARG B N 1
ATOM 1641 C CA . ARG B 1 78 ? 14.461 17.188 5.129 1 75.75 78 ARG B CA 1
ATOM 1642 C C . ARG B 1 78 ? 12.961 17.047 4.883 1 75.75 78 ARG B C 1
ATOM 1644 O O . ARG B 1 78 ? 12.547 16.297 3.992 1 75.75 78 ARG B O 1
ATOM 1651 N N . GLU B 1 79 ? 12.188 17.688 5.684 1 69.75 79 GLU B N 1
ATOM 1652 C CA . GLU B 1 79 ? 10.734 17.578 5.648 1 69.75 79 GLU B CA 1
ATOM 1653 C C . GLU B 1 79 ? 10.188 17.875 4.254 1 69.75 79 GLU B C 1
ATOM 1655 O O . GLU B 1 79 ? 9.281 17.188 3.773 1 69.75 79 GLU B O 1
ATOM 1660 N N . ASP B 1 80 ? 10.852 18.719 3.562 1 75.69 80 ASP B N 1
ATOM 1661 C CA . ASP B 1 80 ? 10.336 19.156 2.268 1 75.69 80 ASP B CA 1
ATOM 1662 C C . ASP B 1 80 ? 10.898 18.297 1.138 1 75.69 80 ASP B C 1
ATOM 1664 O O . ASP B 1 80 ? 10.438 18.375 -0.001 1 75.69 80 ASP B O 1
ATOM 1668 N N . ASP B 1 81 ? 11.75 17.453 1.479 1 84.5 81 ASP B N 1
ATOM 1669 C CA . ASP B 1 81 ? 12.43 16.688 0.437 1 84.5 81 ASP B CA 1
ATOM 1670 C C . ASP B 1 81 ? 11.602 15.492 -0.012 1 84.5 81 ASP B C 1
ATOM 1672 O O . ASP B 1 81 ? 11.625 15.117 -1.186 1 84.5 81 ASP B O 1
ATOM 1676 N N . LEU B 1 82 ? 10.891 14.953 0.972 1 88.81 82 LEU B N 1
ATOM 1677 C CA . LEU B 1 82 ? 10.25 13.672 0.707 1 88.81 82 LEU B CA 1
ATOM 1678 C C . LEU B 1 82 ? 9.016 13.484 1.583 1 88.81 82 LEU B C 1
ATOM 1680 O O . LEU B 1 82 ? 9.102 13.57 2.811 1 88.81 82 LEU B O 1
ATOM 1684 N N . GLU B 1 83 ? 7.906 13.258 0.936 1 91.31 83 GLU B N 1
ATOM 1685 C CA . GLU B 1 83 ? 6.672 13.008 1.673 1 91.31 83 GLU B CA 1
ATOM 1686 C 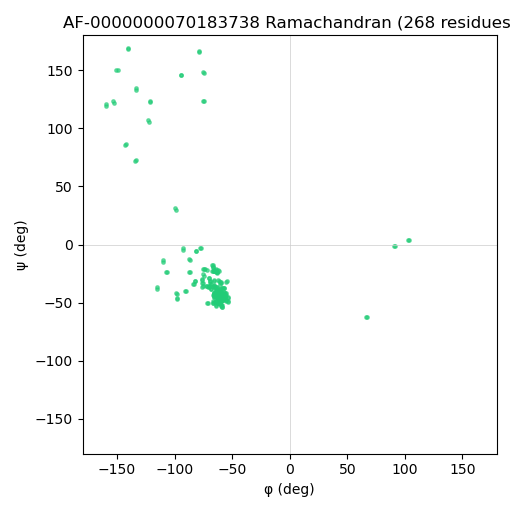C . GLU B 1 83 ? 6.434 11.508 1.848 1 91.31 83 GLU B C 1
ATOM 1688 O O . GLU B 1 83 ? 6.766 10.719 0.966 1 91.31 83 GLU B O 1
ATOM 1693 N N . HIS B 1 84 ? 5.832 11.195 3.012 1 93.31 84 HIS B N 1
ATOM 1694 C CA . HIS B 1 84 ? 5.496 9.797 3.279 1 93.31 84 HIS B CA 1
ATOM 1695 C C . HIS B 1 84 ? 4.66 9.211 2.146 1 93.31 84 HIS B C 1
ATOM 1697 O O . HIS B 1 84 ? 4.953 8.109 1.663 1 93.31 84 HIS B O 1
ATOM 1703 N N . LEU B 1 85 ? 3.711 9.922 1.717 1 95.31 85 LEU B N 1
ATOM 1704 C CA . LEU B 1 85 ? 2.77 9.43 0.719 1 95.31 85 LEU B CA 1
ATOM 1705 C C . LEU B 1 85 ? 3.449 9.266 -0.636 1 95.31 85 LEU B C 1
ATOM 1707 O O . LEU B 1 85 ? 3.086 8.375 -1.413 1 95.31 85 LEU B O 1
ATOM 1711 N N . GLU B 1 86 ? 4.391 10.062 -0.895 1 95.88 86 GLU B N 1
ATOM 1712 C CA . GLU B 1 86 ? 5.121 9.961 -2.154 1 95.88 86 GLU B CA 1
ATOM 1713 C C . GLU B 1 86 ? 5.922 8.664 -2.223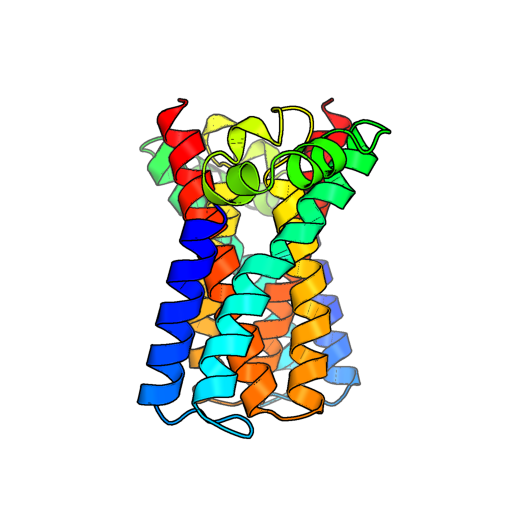 1 95.88 86 GLU B C 1
ATOM 1715 O O . GLU B 1 86 ? 5.848 7.93 -3.213 1 95.88 86 GLU B O 1
ATOM 1720 N N . ARG B 1 87 ? 6.637 8.422 -1.245 1 95 87 ARG B N 1
ATOM 1721 C CA . ARG B 1 87 ? 7.418 7.188 -1.273 1 95 87 ARG B CA 1
ATOM 1722 C C . ARG B 1 87 ? 6.504 5.965 -1.291 1 95 87 ARG B C 1
ATOM 1724 O O . ARG B 1 87 ? 6.812 4.965 -1.941 1 95 87 ARG B O 1
ATOM 1731 N N . LEU B 1 88 ? 5.402 6.008 -0.546 1 97.44 88 LEU B N 1
ATOM 1732 C CA . LEU B 1 88 ? 4.453 4.898 -0.579 1 97.44 88 LEU B CA 1
ATOM 1733 C C . LEU B 1 88 ? 3.889 4.707 -1.982 1 97.44 88 LEU B C 1
ATOM 1735 O O . LEU B 1 88 ? 3.723 3.574 -2.441 1 97.44 88 LEU B O 1
ATOM 1739 N N . LEU B 1 89 ? 3.602 5.766 -2.654 1 97.94 89 LEU B N 1
ATOM 1740 C CA . LEU B 1 89 ? 3.08 5.684 -4.016 1 97.94 89 LEU B CA 1
ATOM 1741 C C . LEU B 1 89 ? 4.059 4.953 -4.93 1 97.94 89 LEU B C 1
ATOM 1743 O O . LEU B 1 89 ? 3.676 4.016 -5.629 1 97.94 89 LEU B O 1
ATOM 1747 N N . SER B 1 90 ? 5.285 5.391 -4.961 1 97.69 90 SER B N 1
ATOM 1748 C CA . SER B 1 90 ? 6.25 4.738 -5.844 1 97.69 90 SER B CA 1
ATOM 1749 C C . SER B 1 90 ? 6.469 3.285 -5.441 1 97.69 90 SER B C 1
ATOM 1751 O O . SER B 1 90 ? 6.645 2.418 -6.301 1 97.69 90 SER B O 1
ATOM 1753 N N . HIS B 1 91 ? 6.512 2.994 -4.105 1 98.19 91 HIS B N 1
ATOM 1754 C CA . HIS B 1 91 ? 6.605 1.602 -3.682 1 98.19 91 HIS B CA 1
ATOM 1755 C C . HIS B 1 91 ? 5.473 0.769 -4.277 1 98.19 91 HIS B C 1
ATOM 1757 O O . HIS B 1 91 ? 5.711 -0.325 -4.797 1 98.19 91 HIS B O 1
ATOM 1763 N N . VAL B 1 92 ? 4.285 1.226 -4.199 1 98.5 92 VAL B N 1
ATOM 1764 C CA . VAL B 1 92 ? 3.121 0.492 -4.68 1 98.5 92 VAL B CA 1
ATOM 1765 C C . VAL B 1 92 ? 3.191 0.352 -6.199 1 98.5 92 VAL B C 1
ATOM 1767 O O . VAL B 1 92 ? 2.896 -0.714 -6.746 1 98.5 92 VAL B O 1
ATOM 1770 N N . VAL B 1 93 ? 3.549 1.374 -6.906 1 98.5 93 VAL B N 1
ATOM 1771 C CA . VAL B 1 93 ? 3.699 1.302 -8.359 1 98.5 93 VAL B CA 1
ATOM 1772 C C . VAL B 1 93 ? 4.762 0.266 -8.711 1 98.5 93 VAL B C 1
ATOM 1774 O O . VAL B 1 93 ? 4.543 -0.589 -9.578 1 98.5 93 VAL B O 1
ATOM 1777 N N . ILE B 1 94 ? 5.863 0.325 -8.078 1 98.38 94 ILE B N 1
ATOM 1778 C CA . ILE B 1 94 ? 6.953 -0.61 -8.32 1 98.38 94 ILE B CA 1
ATOM 1779 C C . ILE B 1 94 ? 6.488 -2.035 -8.039 1 98.38 94 ILE B C 1
ATOM 1781 O O . ILE B 1 94 ? 6.746 -2.949 -8.828 1 98.38 94 ILE B O 1
ATOM 1785 N N . ALA B 1 95 ? 5.859 -2.242 -6.922 1 98.31 95 ALA B N 1
ATOM 1786 C CA . ALA B 1 95 ? 5.355 -3.568 -6.578 1 98.31 95 ALA B CA 1
ATOM 1787 C C . ALA B 1 95 ? 4.422 -4.098 -7.664 1 98.31 95 ALA B C 1
ATOM 1789 O O . ALA B 1 95 ? 4.484 -5.277 -8.023 1 98.31 95 ALA B O 1
ATOM 1790 N N . GLY B 1 96 ? 3.533 -3.287 -8.188 1 98.19 96 GLY B N 1
ATOM 1791 C CA . GLY B 1 96 ? 2.578 -3.697 -9.203 1 98.19 96 GLY B CA 1
ATOM 1792 C C . GLY B 1 96 ? 3.236 -4.156 -10.492 1 98.19 96 GLY B C 1
ATOM 1793 O O . GLY B 1 96 ? 2.637 -4.898 -11.273 1 98.19 96 GLY B O 1
ATOM 1794 N N . VAL B 1 97 ? 4.414 -3.754 -10.727 1 98.25 97 VAL B N 1
ATOM 1795 C CA . VAL B 1 97 ? 5.137 -4.113 -11.945 1 98.25 97 VAL B CA 1
ATOM 1796 C C . VAL B 1 97 ? 6.07 -5.289 -11.664 1 98.25 97 VAL B C 1
ATOM 1798 O O . VAL B 1 97 ? 6.047 -6.293 -12.383 1 98.25 97 VAL B O 1
ATOM 1801 N N . VAL B 1 98 ? 6.785 -5.227 -10.609 1 98.56 98 VAL B N 1
ATOM 1802 C CA . VAL B 1 98 ? 7.871 -6.168 -10.359 1 98.56 98 VAL B CA 1
ATOM 1803 C C . VAL B 1 98 ? 7.297 -7.512 -9.914 1 98.56 98 VAL B C 1
ATOM 1805 O O . VAL B 1 98 ? 7.844 -8.57 -10.242 1 98.56 98 VAL B O 1
ATOM 1808 N N . ILE B 1 99 ? 6.23 -7.52 -9.156 1 98.31 99 ILE B N 1
ATOM 1809 C CA . ILE B 1 99 ? 5.656 -8.766 -8.664 1 98.31 99 ILE B CA 1
ATOM 1810 C C . ILE B 1 99 ? 5.152 -9.602 -9.836 1 98.31 99 ILE B C 1
ATOM 1812 O O . ILE B 1 99 ? 5.523 -10.773 -9.984 1 98.31 99 ILE B O 1
ATOM 1816 N N . PRO B 1 100 ? 4.332 -9.062 -10.719 1 97.5 100 PRO B N 1
ATOM 1817 C CA . PRO B 1 100 ? 3.904 -9.891 -11.852 1 97.5 100 PRO B CA 1
ATOM 1818 C C . PRO B 1 100 ? 5.066 -10.312 -12.75 1 97.5 100 PRO B C 1
ATOM 1820 O O . PRO B 1 100 ? 5.066 -11.422 -13.289 1 97.5 100 PRO B O 1
ATOM 1823 N N . LEU B 1 101 ? 6.035 -9.43 -12.938 1 98.12 101 LEU B N 1
ATOM 1824 C CA . LEU B 1 101 ? 7.18 -9.766 -13.773 1 98.12 101 LEU B CA 1
ATOM 1825 C C . LEU B 1 101 ? 7.965 -10.93 -13.172 1 98.12 101 LEU B C 1
ATOM 1827 O O . LEU B 1 101 ? 8.305 -11.883 -13.883 1 98.12 101 LEU B O 1
ATOM 1831 N N . THR B 1 102 ? 8.211 -10.891 -11.906 1 98.31 102 THR B N 1
ATOM 1832 C CA . THR B 1 102 ? 8.977 -11.953 -11.266 1 98.31 102 THR B CA 1
ATOM 1833 C C . THR B 1 102 ? 8.148 -13.227 -11.164 1 98.31 102 THR B C 1
ATOM 1835 O O . THR B 1 102 ? 8.68 -14.336 -11.25 1 98.31 102 THR B O 1
ATOM 1838 N N . TRP B 1 103 ? 6.867 -13.094 -10.938 1 96.44 103 TRP B N 1
ATOM 1839 C CA . TRP B 1 103 ? 5.984 -14.258 -10.93 1 96.44 103 TRP B CA 1
ATOM 1840 C C . TRP B 1 103 ? 6.008 -14.969 -12.281 1 96.44 103 TRP B C 1
ATOM 1842 O O . TRP B 1 103 ? 6 -16.203 -12.344 1 96.44 103 TRP B O 1
ATOM 1852 N N . TRP B 1 104 ? 6.078 -14.102 -13.352 1 96.5 104 TRP B N 1
ATOM 1853 C CA . TRP B 1 104 ? 6.137 -14.648 -14.703 1 96.5 104 TRP B CA 1
ATOM 1854 C C . TRP B 1 104 ? 7.434 -15.414 -14.93 1 96.5 104 TRP B C 1
ATOM 1856 O O . TRP B 1 104 ? 7.438 -16.469 -15.57 1 96.5 104 TRP B O 1
ATOM 1866 N N . VAL B 1 105 ? 8.508 -15.047 -14.438 1 97.25 105 VAL B N 1
ATOM 1867 C CA . VAL B 1 105 ? 9.805 -15.711 -14.555 1 97.25 105 VAL B CA 1
ATOM 1868 C C . VAL B 1 105 ? 9.805 -17 -13.75 1 97.25 105 VAL B C 1
ATOM 1870 O O . VAL B 1 105 ? 10.172 -18.062 -14.258 1 97.25 105 VAL B O 1
ATOM 1873 N N . GLU B 1 106 ? 9.414 -16.984 -12.555 1 97.38 106 GLU B N 1
ATOM 1874 C CA . GLU B 1 106 ? 9.344 -18.109 -11.617 1 97.38 106 GLU B CA 1
ATOM 1875 C C . GLU B 1 106 ? 8.375 -17.797 -10.477 1 97.38 106 GLU B C 1
ATOM 1877 O O . GLU B 1 106 ? 8.602 -16.875 -9.695 1 97.38 106 GLU B O 1
ATOM 1882 N N . PRO B 1 107 ? 7.355 -18.547 -10.273 1 95.44 107 PRO B N 1
ATOM 1883 C CA . PRO B 1 107 ? 6.324 -18.25 -9.281 1 95.44 107 PRO B CA 1
ATOM 1884 C C . PRO B 1 107 ? 6.895 -18.094 -7.871 1 95.44 107 PRO B C 1
ATOM 1886 O O . PRO B 1 107 ? 6.438 -17.234 -7.105 1 95.44 107 PRO B O 1
ATOM 1889 N N . SER B 1 108 ? 7.871 -18.891 -7.535 1 96.69 108 SER B N 1
ATOM 1890 C CA . SER B 1 108 ? 8.469 -18.75 -6.211 1 96.69 108 SER B CA 1
ATOM 1891 C C . SER B 1 108 ? 9.164 -17.406 -6.059 1 96.69 108 SER B C 1
ATOM 1893 O O . SER B 1 108 ? 9.156 -16.812 -4.977 1 96.69 108 SER B O 1
ATOM 1895 N N . LEU B 1 109 ? 9.789 -16.922 -7.121 1 97.94 109 LEU B N 1
ATOM 1896 C CA . LEU B 1 109 ? 10.414 -15.602 -7.105 1 97.94 109 LEU B CA 1
ATOM 1897 C C . LEU B 1 109 ? 9.375 -14.5 -6.918 1 97.94 109 LEU B C 1
ATOM 1899 O O . LEU B 1 109 ? 9.609 -13.539 -6.188 1 97.94 109 LEU B O 1
ATOM 1903 N N . GLY B 1 110 ? 8.266 -14.68 -7.605 1 98 110 GLY B N 1
ATOM 1904 C CA . GLY B 1 110 ? 7.16 -13.75 -7.422 1 98 110 GLY B CA 1
ATOM 1905 C C . GLY B 1 110 ? 6.641 -13.727 -5.996 1 98 110 GLY B C 1
ATOM 1906 O O . GLY B 1 110 ? 6.336 -12.656 -5.465 1 98 110 GLY B O 1
ATOM 1907 N N . LEU B 1 111 ? 6.527 -14.867 -5.414 1 97.19 111 LEU B N 1
ATOM 1908 C CA . LEU B 1 111 ? 6.074 -14.969 -4.031 1 97.19 111 LEU B CA 1
ATOM 1909 C C . LEU B 1 111 ? 7.035 -14.25 -3.09 1 97.19 111 LEU B C 1
ATOM 1911 O O . LEU B 1 111 ? 6.602 -13.469 -2.232 1 97.19 111 LEU B O 1
ATOM 1915 N N . VAL B 1 112 ? 8.312 -14.461 -3.25 1 98.38 112 VAL B N 1
ATOM 1916 C CA . VAL B 1 112 ? 9.32 -13.82 -2.42 1 98.38 112 VAL B CA 1
ATOM 1917 C C . VAL B 1 112 ? 9.266 -12.305 -2.625 1 98.38 112 VAL B C 1
ATOM 1919 O O . VAL B 1 112 ? 9.312 -11.539 -1.658 1 98.38 112 VAL B O 1
ATOM 1922 N N . THR B 1 113 ? 9.148 -11.914 -3.875 1 98.62 113 THR B N 1
ATOM 1923 C CA . THR B 1 113 ? 9.062 -10.5 -4.203 1 98.62 113 THR B CA 1
ATOM 1924 C C . THR B 1 113 ? 7.84 -9.867 -3.541 1 98.62 113 THR B C 1
ATOM 1926 O O . THR B 1 113 ? 7.953 -8.836 -2.877 1 98.62 113 THR B O 1
ATOM 1929 N N . GLY B 1 114 ? 6.73 -10.516 -3.693 1 98.5 114 GLY B N 1
ATOM 1930 C CA . GLY B 1 114 ? 5.484 -9.992 -3.158 1 98.5 114 GLY B CA 1
ATOM 1931 C C . GLY B 1 114 ? 5.484 -9.875 -1.646 1 98.5 114 GLY B C 1
ATOM 1932 O O . GLY B 1 114 ? 5.105 -8.844 -1.099 1 98.5 114 GLY B O 1
ATOM 1933 N N . LEU B 1 115 ? 5.938 -10.867 -0.98 1 98.38 115 LEU B N 1
ATOM 1934 C CA . LEU B 1 115 ? 5.945 -10.852 0.479 1 98.38 115 LEU B CA 1
ATOM 1935 C C . LEU B 1 115 ? 6.977 -9.859 1.01 1 98.38 115 LEU B C 1
ATOM 1937 O O . LEU B 1 115 ? 6.75 -9.211 2.033 1 98.38 115 LEU B O 1
ATOM 1941 N N . THR B 1 116 ? 8.07 -9.742 0.366 1 98.44 116 THR B N 1
ATOM 1942 C CA . THR B 1 116 ? 9.094 -8.789 0.777 1 98.44 116 THR B CA 1
ATOM 1943 C C . THR B 1 116 ? 8.586 -7.359 0.654 1 98.44 116 THR B C 1
ATOM 1945 O O . THR B 1 116 ? 8.711 -6.566 1.588 1 98.44 116 THR B O 1
ATOM 1948 N N . LEU B 1 117 ? 8.031 -7.094 -0.464 1 98.44 117 LEU B N 1
ATOM 1949 C CA . LEU B 1 117 ? 7.547 -5.734 -0.684 1 98.44 117 LEU B CA 1
ATOM 1950 C C . LEU B 1 117 ? 6.344 -5.434 0.204 1 98.44 117 LEU B C 1
ATOM 1952 O O . LEU B 1 117 ? 6.18 -4.309 0.675 1 98.44 117 LEU B O 1
ATOM 1956 N N . TYR B 1 118 ? 5.535 -6.406 0.472 1 98.38 118 TYR B N 1
ATOM 1957 C CA . TYR B 1 118 ? 4.422 -6.246 1.4 1 98.38 118 TYR B CA 1
ATOM 1958 C C . TYR B 1 118 ? 4.922 -5.906 2.799 1 98.38 118 TYR B C 1
ATOM 1960 O O . TYR B 1 118 ? 4.449 -4.949 3.416 1 98.38 118 TYR B O 1
ATOM 1968 N N . ALA B 1 119 ? 5.852 -6.68 3.258 1 97.88 119 ALA B N 1
ATOM 1969 C CA . ALA B 1 119 ? 6.414 -6.441 4.582 1 97.88 119 ALA B CA 1
ATOM 1970 C C . ALA B 1 119 ? 7.055 -5.059 4.664 1 97.88 119 ALA B C 1
ATOM 1972 O O . ALA B 1 119 ? 6.926 -4.367 5.68 1 97.88 119 ALA B O 1
ATOM 1973 N N . HIS B 1 120 ? 7.73 -4.699 3.664 1 96.75 120 HIS B N 1
ATOM 1974 C CA . HIS B 1 120 ? 8.383 -3.398 3.615 1 96.75 120 HIS B CA 1
ATOM 1975 C C . HIS B 1 120 ? 7.371 -2.266 3.734 1 96.75 120 HIS B C 1
ATOM 1977 O O . HIS B 1 120 ? 7.523 -1.378 4.578 1 96.75 120 HIS B O 1
ATOM 1983 N N . VAL B 1 121 ? 6.352 -2.318 2.898 1 97.62 121 VAL B N 1
ATOM 1984 C CA . VAL B 1 121 ? 5.336 -1.273 2.879 1 97.62 121 VAL B CA 1
ATOM 1985 C C . VAL B 1 121 ? 4.586 -1.255 4.211 1 97.62 121 VAL B C 1
ATOM 1987 O O . VAL B 1 121 ? 4.297 -0.186 4.75 1 97.62 121 VAL B O 1
ATOM 1990 N N . LEU B 1 122 ? 4.293 -2.416 4.695 1 97.44 122 LEU B N 1
ATOM 1991 C CA . LEU B 1 122 ? 3.625 -2.502 5.992 1 97.44 122 LEU B CA 1
ATOM 1992 C C . LEU B 1 122 ? 4.473 -1.862 7.086 1 97.44 122 LEU B C 1
ATOM 1994 O O . LEU B 1 122 ? 3.965 -1.091 7.898 1 97.44 122 LEU B O 1
ATOM 1998 N N . ALA B 1 123 ? 5.691 -2.156 7.121 1 95.69 123 ALA B N 1
ATOM 1999 C CA . ALA B 1 123 ? 6.602 -1.577 8.102 1 95.69 123 ALA B CA 1
ATOM 2000 C C . ALA B 1 123 ? 6.656 -0.058 7.973 1 95.69 123 ALA B C 1
ATOM 2002 O O . ALA B 1 123 ? 6.645 0.658 8.977 1 95.69 123 ALA B O 1
ATOM 2003 N N . ASP B 1 124 ? 6.773 0.373 6.738 1 95.62 124 ASP B N 1
ATOM 2004 C CA . ASP B 1 124 ? 6.738 1.812 6.504 1 95.62 124 ASP B CA 1
ATOM 2005 C C . ASP B 1 124 ? 5.484 2.436 7.117 1 95.62 124 ASP B C 1
ATOM 2007 O O . ASP B 1 124 ? 5.566 3.449 7.812 1 95.62 124 ASP B O 1
ATOM 2011 N N . LEU B 1 125 ? 4.363 1.857 6.848 1 96.75 125 LEU B N 1
ATOM 2012 C CA . LEU B 1 125 ? 3.08 2.406 7.273 1 96.75 125 LEU B CA 1
ATOM 2013 C C . LEU B 1 125 ? 2.953 2.385 8.789 1 96.75 125 LEU B C 1
ATOM 2015 O O . LEU B 1 125 ? 2.457 3.34 9.391 1 96.75 125 LEU B O 1
ATOM 2019 N N . ILE B 1 126 ? 3.357 1.35 9.406 1 96.19 126 ILE B N 1
ATOM 2020 C CA . ILE B 1 126 ? 3.318 1.249 10.867 1 96.19 126 ILE B CA 1
ATOM 2021 C C . ILE B 1 126 ? 4.152 2.369 11.484 1 96.19 126 ILE B C 1
ATOM 2023 O O . ILE B 1 126 ? 3.695 3.064 12.391 1 96.19 126 ILE B O 1
ATOM 2027 N N . GLU B 1 127 ? 5.332 2.545 10.977 1 93.5 127 GLU B N 1
ATOM 2028 C CA . GLU B 1 127 ? 6.215 3.586 11.492 1 93.5 127 GLU B CA 1
ATOM 2029 C C . GLU B 1 127 ? 5.648 4.977 11.219 1 93.5 127 GLU B C 1
ATOM 2031 O O . GLU B 1 127 ? 5.707 5.859 12.078 1 93.5 127 GLU B O 1
ATOM 2036 N N . ASP B 1 128 ? 5.184 5.152 10.016 1 93.19 128 ASP B N 1
ATOM 2037 C CA . ASP B 1 128 ? 4.625 6.453 9.664 1 93.19 128 ASP B CA 1
ATOM 2038 C C . ASP B 1 128 ? 3.455 6.812 10.578 1 93.19 128 ASP B C 1
ATOM 2040 O O . ASP B 1 128 ? 3.35 7.949 11.039 1 93.19 128 ASP B O 1
ATOM 2044 N N . VAL B 1 129 ? 2.541 5.914 10.773 1 94.25 129 VAL B N 1
ATOM 2045 C CA . VAL B 1 129 ? 1.39 6.145 11.641 1 94.25 129 VAL B CA 1
ATOM 2046 C C . VAL B 1 129 ? 1.861 6.426 13.062 1 94.25 129 VAL B C 1
ATOM 2048 O O . VAL B 1 129 ? 1.325 7.309 13.734 1 94.25 129 VAL B O 1
ATOM 2051 N N . ARG B 1 130 ? 2.82 5.703 13.562 1 92.62 130 ARG B N 1
ATOM 2052 C CA . ARG B 1 130 ? 3.387 5.949 14.883 1 92.62 130 ARG B CA 1
ATOM 2053 C C . ARG B 1 130 ? 3.947 7.367 14.984 1 92.62 130 ARG B C 1
ATOM 2055 O O . ARG B 1 130 ? 3.729 8.055 15.984 1 92.62 130 ARG B O 1
ATOM 2062 N N . GLU B 1 131 ? 4.672 7.785 13.992 1 88.75 131 GLU B N 1
ATOM 2063 C CA . GLU B 1 131 ? 5.305 9.102 13.977 1 88.75 131 GLU B CA 1
ATOM 2064 C C . GLU B 1 131 ? 4.266 10.211 14.055 1 88.75 131 GLU B C 1
ATOM 2066 O O . GLU B 1 131 ? 4.438 11.18 14.805 1 88.75 131 GLU B O 1
ATOM 2071 N N . ILE B 1 132 ? 3.197 10.086 13.289 1 87.38 132 ILE B N 1
ATOM 2072 C CA . ILE B 1 132 ? 2.197 11.141 13.266 1 87.38 132 ILE B CA 1
ATOM 2073 C C . ILE B 1 132 ? 1.438 11.164 14.594 1 87.38 132 ILE B C 1
ATOM 2075 O O . ILE B 1 132 ? 1 12.219 15.047 1 87.38 132 ILE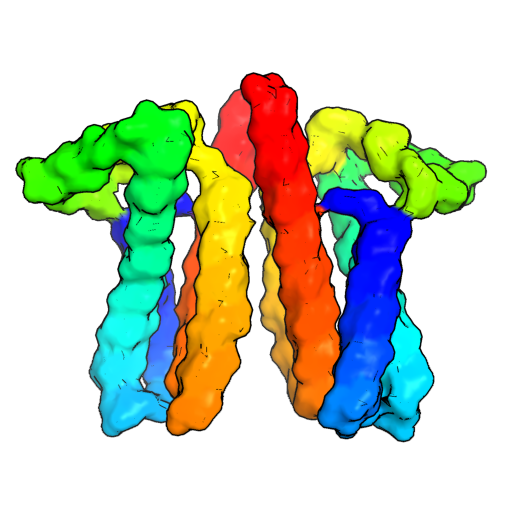 B O 1
ATOM 2079 N N . ARG B 1 133 ? 1.33 10.094 15.219 1 87.88 133 ARG B N 1
ATOM 2080 C CA . ARG B 1 133 ? 0.605 10.023 16.484 1 87.88 133 ARG B CA 1
ATOM 2081 C C . ARG B 1 133 ? 1.429 10.609 17.625 1 87.88 133 ARG B C 1
ATOM 2083 O O . ARG B 1 133 ? 0.879 11.219 18.547 1 87.88 133 ARG B O 1
ATOM 2090 N N . VAL B 1 134 ? 2.68 10.438 17.516 1 85.12 134 VAL B N 1
ATOM 2091 C CA . VAL B 1 134 ? 3.549 10.984 18.547 1 85.12 134 VAL B CA 1
ATOM 2092 C C . VAL B 1 134 ? 3.682 12.5 18.359 1 85.12 134 VAL B C 1
ATOM 2094 O O . VAL B 1 134 ? 3.859 13.242 19.328 1 85.12 134 VAL B O 1
ATOM 2097 N N . SER B 1 135 ? 3.6 12.961 17.219 1 79.19 135 SER B N 1
ATOM 2098 C CA . SER B 1 135 ? 3.723 14.383 16.922 1 79.19 135 SER B CA 1
ATOM 2099 C C . SER B 1 135 ? 2.463 15.148 17.328 1 79.19 135 SER B C 1
ATOM 2101 O O . SER B 1 135 ? 2.479 16.375 17.422 1 79.19 135 SER B O 1
ATOM 2103 N N . HIS B 1 136 ? 1.299 14.547 17.484 1 67.94 136 HIS B N 1
ATOM 2104 C CA . HIS B 1 136 ? 0.082 15.188 17.969 1 67.94 136 HIS B CA 1
ATOM 2105 C C . HIS B 1 136 ? -0.078 15.008 19.484 1 67.94 136 HIS B C 1
ATOM 2107 O O . HIS B 1 136 ? 0.204 13.938 20.016 1 67.94 136 HIS B O 1
#

Radius of gyration: 19.83 Å; Cα contacts (8 Å, |Δi|>4): 325; chains: 2; bounding box: 59×48×42 Å

pLDDT: mean 91.81, std 8.66, range [62.09, 98.62]

Organism: NCBI:txid2841257

Foldseek 3Di:
DALQVLLVQQLVVLVVCVVVVQDDVHSVCSNVVSNCLSRVLCVCLQVQLCVQPVDNQLVVVCVVVVVCSHPPVCVSAPPRRGDLVVSLVSLVVCLVPVLVVLCVVPVSSSVSSNVSSVSSSVVSVVVVVVVVVVVD/DALQVLLVQQLVVLVVCVVVVQDDVHSVCLNVVSNCLSRVLCVCLQVQLCVQPVDNQLVVVCVVVVVCSHPPVCVSDPPRRGDLVVSLVSLVVCLVPVLVVLCVVPVSSSVSSNVSSVSSSVVSVVVVVVVVVVVD

Sequence (272 aa):
MYSKAHGAISFALGVALVAAGVTVVHPAFVVGYATALGVLIDLDHFLWARYNTGDWAALRYVLTNPIAAVTHQDSIFREDDLEHLERLLSHVVIAGVVIPLTWWVEPSLGLVTGLTLYAHVLADLIEDVREIRVSHMYSKAHGAISFALGVALVAAGVTVVHPAFVVGYATALGVLIDLDHFLWARYNTGDWAALRYVLTNPIAAVTHQDSIFREDDLEHLERLLSHVVIAGVVIPLTWWVEPSLGLVTGLTLYAHVLADLIEDVREIRVSH

Solvent-accessible surface area (backbone atoms only — not comparable to full-atom values): 14031 Å² total; per-residue (Å²): 110,53,43,46,57,31,30,51,53,18,32,52,48,18,48,50,39,37,74,72,66,53,60,46,106,39,54,69,47,40,23,51,49,25,19,49,52,37,40,57,62,57,58,54,48,52,55,47,24,24,70,62,66,73,45,61,60,49,53,51,48,34,73,76,37,58,65,40,57,59,73,34,53,72,75,53,45,54,82,78,27,55,52,73,56,51,52,50,38,53,50,52,55,49,47,68,51,51,26,58,54,34,30,70,76,36,56,58,49,11,49,50,46,45,53,30,53,49,52,44,52,49,49,34,36,54,45,50,44,50,51,57,54,69,74,98,111,54,42,48,59,32,29,51,53,17,32,54,49,19,49,50,39,37,74,73,67,53,61,45,107,39,56,68,47,40,24,51,50,24,20,48,52,35,38,58,64,57,56,54,48,51,56,47,23,26,69,62,66,73,45,62,61,49,55,51,48,36,74,76,36,59,64,38,58,59,73,35,54,72,75,53,44,53,82,78,29,54,53,72,57,52,52,52,40,53,51,52,54,49,49,68,50,50,26,58,52,33,31,70,76,37,54,58,48,12,50,48,46,44,52,30,53,48,52,44,52,50,50,33,37,54,48,52,45,51,52,57,53,68,74,99

Secondary structure (DSSP, 8-state):
--HHHHHHHHHHHHHHHHHTT--SSSHHHHHHHHHHHHHHGGGHHHHHHHHHHSS-HHHHHHHH-TTHHHH-HHHH--TTT--HHHHHHHHHHHHHHHHHHHHHH-HHHHHHHHHHHHHHHHHHHHHHHHHHHHH-/--HHHHHHHHHHHHHHHHHTT--SSSHHHHHHHHHHHHHHGGGHHHHHHHHHHSS-HHHHHHHH-TTHHHH-HHHH--TTT--HHHHHHHHHHHHHHHHHHHHHH-HHHHHHHHHHHHHHHHHHHHHHHHHHHHH-